Protein AF-A0A4Q9LDH7-F1 (afdb_monomer_lite)

pLDDT: mean 73.94, std 17.82, range [31.36, 97.12]

Foldseek 3Di:
DFDWAFDDFDADVLLVVLCVLQVAPADPVQVVLLRRLLVVLLVLLPVLADPLCSLLLSLLSSVLSCLQRRDVPDDSRIDGPLLSLQSSLLRLLLVCLAPPVVNVVLVLVLLLVLLLVVLVVVVVVVPVDDPVVVVVSVVLSVVLSVLVNVCSYNNVPSLSVLSSLEHEDAPPPDPVLSVQSNVCSSNDHSLLSVQLSSVSSSQSSVQVVVDPDPPDPDDSHRRYDYSVNSSVSSVVCVVSSVVVVVSDDLVSVLSSCCSSCVVVCVVQFPDPPPPVVVSPDVPPDPPPPPDPPPPPVVVVVVVRRDPPVVPPD

Secondary structure (DSSP, 8-state):
----EE------HHHHHHHHHHT-S--HHHHHHHHHHHHHHHHHHHTTS-GGGHHHHHHHHHHHHHHHHSSTTS-TTEE-HHHHHHHHHHHHHHHHHHH-HHHHHHHHHHHHHHHHHHHHHHHHTTTTS-TTHHHHHHHHHHHHHHHHHHHTSTT-HHHHHHHHTEEEE-TT--HHHHHHHHHHHHT--HHHHHHHHHHHHHHHHHHHHTS--TTS-S--PPEEEEHHHHHHHHHHHHHHHHHHHHHS-HHHHHHHHHHHHHHHHHHH-S--TTGGGGG---SS---TT--S--TTHHHHHHHHHS-TTSS--

Sequence (313 aa):
MYLEIPYEIGENDEVKECFDKLELDIEDQRKEKVIPITSFCYNKIKEYTNVKFHPFILYFTTYICYFVYRDMQFDVKKYRPELLFNLITFGRFVEAYKTDEDIKSIIKDISFKLARYDAQRESENISERCNQIHNASEEKCNKICSNMKNSLNQDNKIDIFVLENTKFIKGYSSEASKSKISINLANATVENYFGFFLIINQRFFKGKEYRVDITRKSAINKSTISFLELKIMLEKTTGCINLFSAMIDFKSYKKIAENISEPIFRKILKVKDGFEKIYEFSGKKIPSTVRTKDSNVSLEFIENIVKRKEINL

Organism: NCBI:txid1176355

Radius of gyration: 21.35 Å; chains: 1; bounding box: 44×70×55 Å

Structure (mmCIF, N/CA/C/O backbone):
data_AF-A0A4Q9LDH7-F1
#
_entry.id   AF-A0A4Q9LDH7-F1
#
loop_
_atom_site.group_PDB
_atom_site.id
_atom_site.type_symbol
_atom_site.label_atom_id
_atom_site.label_alt_id
_atom_site.label_comp_id
_atom_site.label_asym_id
_atom_site.label_entity_id
_atom_site.label_seq_id
_atom_site.pdbx_PDB_ins_code
_atom_site.Cartn_x
_atom_site.Cartn_y
_atom_site.Cartn_z
_atom_site.occupancy
_atom_site.B_iso_or_equiv
_atom_site.auth_seq_id
_atom_site.auth_comp_id
_atom_site.auth_asym_id
_atom_site.auth_atom_id
_atom_site.pdbx_PDB_model_num
ATOM 1 N N . MET A 1 1 ? 13.278 -19.037 6.866 1.00 47.19 1 MET A N 1
ATOM 2 C CA . MET A 1 1 ? 12.690 -19.504 5.595 1.00 47.19 1 MET A CA 1
ATOM 3 C C . MET A 1 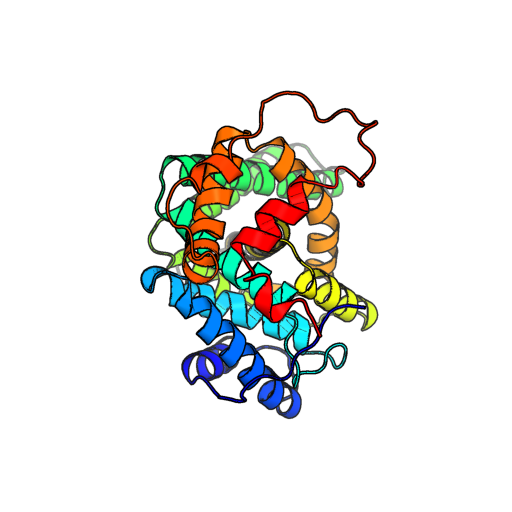1 ? 11.277 -18.950 5.555 1.00 47.19 1 MET A C 1
ATOM 5 O O . MET A 1 1 ? 10.532 -19.251 6.475 1.00 47.19 1 MET A O 1
ATOM 9 N N . TYR A 1 2 ? 10.969 -18.051 4.618 1.00 61.75 2 TYR A N 1
ATOM 10 C CA . TYR A 1 2 ? 9.613 -17.502 4.465 1.00 61.75 2 TYR A CA 1
ATOM 11 C C . TYR A 1 2 ? 8.753 -18.488 3.672 1.00 61.75 2 TYR A C 1
ATOM 13 O O . TYR A 1 2 ? 9.295 -19.226 2.847 1.00 61.75 2 TYR A O 1
ATOM 21 N N . LEU A 1 3 ? 7.448 -18.528 3.942 1.00 74.06 3 LEU A N 1
ATOM 22 C CA . LEU A 1 3 ? 6.529 -19.434 3.259 1.00 74.06 3 LEU A CA 1
ATOM 23 C C . LEU A 1 3 ? 6.242 -18.911 1.840 1.00 74.06 3 LEU A C 1
ATOM 25 O O . LEU A 1 3 ? 5.982 -17.727 1.647 1.00 74.06 3 LEU A O 1
ATOM 29 N N . GLU A 1 4 ? 6.283 -19.787 0.840 1.00 77.12 4 GLU A N 1
ATOM 30 C CA . GLU A 1 4 ? 5.937 -19.462 -0.547 1.00 77.12 4 GLU A CA 1
ATOM 31 C C . GLU A 1 4 ? 4.954 -20.506 -1.065 1.00 77.12 4 GLU A C 1
ATOM 33 O O . GLU A 1 4 ? 5.241 -21.705 -1.028 1.00 77.12 4 GLU A O 1
ATOM 38 N N . ILE A 1 5 ? 3.790 -20.058 -1.534 1.00 77.00 5 ILE A N 1
ATOM 39 C CA . ILE A 1 5 ? 2.673 -20.937 -1.888 1.00 77.00 5 ILE A CA 1
ATOM 40 C C . ILE A 1 5 ? 2.295 -20.698 -3.357 1.00 77.00 5 ILE A C 1
ATOM 42 O O . ILE A 1 5 ? 2.200 -19.541 -3.775 1.00 77.00 5 ILE A O 1
ATOM 46 N N . PRO A 1 6 ? 2.083 -21.751 -4.167 1.00 76.69 6 PRO A N 1
ATOM 47 C CA . PRO A 1 6 ? 1.481 -21.605 -5.490 1.00 76.69 6 PRO A CA 1
ATOM 48 C C . PRO A 1 6 ? 0.108 -20.926 -5.411 1.00 76.69 6 PRO A C 1
ATOM 50 O O . PRO A 1 6 ? -0.608 -21.070 -4.423 1.00 76.69 6 PRO A O 1
ATOM 53 N N . TYR A 1 7 ? -0.285 -20.210 -6.458 1.00 82.88 7 TYR A N 1
ATOM 54 C CA . TYR A 1 7 ? -1.609 -19.595 -6.551 1.00 82.88 7 TYR A CA 1
ATOM 55 C C . TYR A 1 7 ? -2.260 -19.901 -7.896 1.00 82.88 7 TYR A C 1
ATOM 57 O O . TYR A 1 7 ? 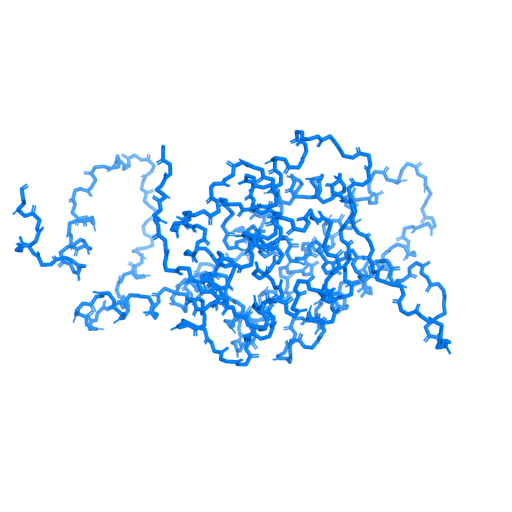-1.590 -20.271 -8.862 1.00 82.88 7 TYR A O 1
ATOM 65 N N . GLU A 1 8 ? -3.579 -19.737 -7.949 1.00 81.12 8 GLU A N 1
ATOM 66 C CA . GLU A 1 8 ? -4.332 -19.825 -9.194 1.00 81.12 8 GLU A CA 1
ATOM 67 C C . GLU A 1 8 ? -3.985 -18.640 -10.089 1.00 81.12 8 GLU A C 1
ATOM 69 O O . GLU A 1 8 ? -4.235 -17.480 -9.756 1.00 81.12 8 GLU A O 1
ATOM 74 N N . ILE A 1 9 ? -3.378 -18.948 -11.231 1.00 77.88 9 ILE A N 1
ATOM 75 C CA . ILE A 1 9 ? -3.015 -17.956 -12.233 1.00 77.88 9 ILE A CA 1
ATOM 76 C C . ILE A 1 9 ? -4.302 -17.417 -12.855 1.00 77.88 9 ILE A C 1
ATOM 78 O O . ILE A 1 9 ? -5.103 -18.170 -13.405 1.00 77.88 9 ILE A O 1
ATOM 82 N N . GLY A 1 10 ? -4.466 -16.101 -12.799 1.00 77.38 10 GLY A N 1
ATOM 83 C CA . GLY A 1 10 ? -5.535 -15.383 -13.472 1.00 77.38 10 GLY A CA 1
ATOM 84 C C . GLY A 1 10 ? -5.103 -13.951 -13.742 1.00 77.38 10 GLY A C 1
ATOM 85 O O . GLY A 1 10 ? -4.362 -13.364 -12.953 1.00 77.38 10 GLY A O 1
ATOM 86 N N . GLU A 1 11 ? -5.550 -13.401 -14.864 1.00 79.25 11 GLU A N 1
ATOM 87 C CA . GLU A 1 11 ? -5.334 -11.997 -15.206 1.00 79.25 11 GLU A CA 1
ATOM 88 C C . GLU A 1 11 ? -6.559 -11.177 -14.797 1.00 79.25 11 GLU A C 1
ATOM 90 O O . GLU A 1 11 ? -7.700 -11.622 -14.920 1.00 79.25 11 GLU A O 1
ATOM 95 N N . ASN A 1 12 ? -6.312 -9.985 -14.263 1.00 89.25 12 ASN A N 1
ATOM 96 C CA . ASN A 1 12 ? -7.329 -8.975 -14.029 1.00 89.25 12 ASN A CA 1
ATOM 97 C C . ASN A 1 12 ? -7.058 -7.811 -14.993 1.00 89.25 12 ASN A C 1
ATOM 99 O O . ASN A 1 12 ? -5.987 -7.201 -14.935 1.00 89.25 12 ASN A O 1
ATOM 103 N N . ASP A 1 13 ? -8.028 -7.501 -15.854 1.00 92.50 13 ASP A N 1
ATOM 104 C CA . ASP A 1 13 ? -7.900 -6.442 -16.860 1.00 92.50 13 ASP A CA 1
ATOM 105 C C . ASP A 1 13 ? -7.602 -5.073 -16.226 1.00 92.50 13 ASP A C 1
ATOM 107 O O . ASP A 1 13 ? -6.754 -4.345 -16.734 1.00 92.50 13 ASP A O 1
ATOM 111 N N . GLU A 1 14 ? -8.169 -4.766 -15.049 1.00 95.31 14 GLU A N 1
ATOM 112 C CA . GLU A 1 14 ? -7.875 -3.526 -14.308 1.00 95.31 14 GLU A CA 1
ATOM 113 C C . GLU A 1 14 ? -6.383 -3.428 -13.943 1.00 95.31 14 GLU A C 1
ATOM 115 O O . GLU A 1 14 ? -5.783 -2.352 -13.982 1.00 95.31 14 GLU A O 1
ATOM 120 N N . VAL A 1 15 ? -5.760 -4.555 -13.579 1.00 96.12 15 VAL A N 1
ATOM 121 C CA . VAL A 1 15 ? -4.330 -4.611 -13.237 1.00 96.12 15 VAL A CA 1
ATOM 122 C C . VAL A 1 15 ? -3.484 -4.416 -14.485 1.00 96.12 15 VAL A C 1
ATOM 124 O O . VAL A 1 15 ? -2.521 -3.652 -14.451 1.00 96.12 15 VAL A O 1
ATOM 127 N N . LYS A 1 16 ? -3.848 -5.063 -15.592 1.00 93.81 16 LYS A N 1
ATOM 128 C CA . LYS A 1 16 ? -3.153 -4.909 -16.873 1.00 93.81 16 LYS A CA 1
ATOM 129 C C . LYS A 1 16 ? -3.196 -3.459 -17.362 1.00 93.81 16 LYS A C 1
ATOM 131 O O . LYS A 1 16 ? -2.142 -2.876 -17.618 1.00 93.81 16 LYS A O 1
ATOM 136 N N . GLU A 1 17 ? -4.381 -2.851 -17.366 1.00 94.81 17 GLU A N 1
ATOM 137 C CA . GLU A 1 17 ? -4.571 -1.433 -17.686 1.00 94.81 17 GLU A CA 1
ATOM 138 C C . GLU A 1 17 ? -3.759 -0.525 -16.751 1.00 94.81 17 GLU A C 1
ATOM 140 O O . GLU A 1 17 ? -3.137 0.441 -17.198 1.00 94.81 17 GLU A O 1
ATOM 145 N N . CYS A 1 18 ? -3.703 -0.846 -15.452 1.00 95.12 18 CYS A N 1
ATOM 146 C CA . CYS A 1 18 ? -2.890 -0.109 -14.486 1.00 95.12 18 CYS A CA 1
ATOM 147 C C . CYS A 1 18 ? -1.393 -0.175 -14.835 1.00 95.12 18 CYS A C 1
ATOM 149 O O . CYS A 1 18 ? -0.719 0.857 -14.861 1.00 95.12 18 CYS A O 1
ATOM 151 N N . PHE A 1 19 ? -0.871 -1.358 -15.170 1.00 94.06 19 PHE A N 1
ATOM 152 C CA . PHE A 1 19 ? 0.516 -1.536 -15.609 1.00 94.06 19 PHE A CA 1
ATOM 153 C C . PHE A 1 19 ? 0.844 -0.730 -16.874 1.00 94.06 19 PHE A C 1
ATOM 155 O O . PHE A 1 19 ? 1.922 -0.134 -16.954 1.00 94.06 19 PHE A O 1
ATOM 162 N N . ASP A 1 20 ? -0.063 -0.706 -17.852 1.00 91.12 20 ASP A N 1
ATOM 163 C CA . ASP A 1 20 ? 0.101 0.064 -19.090 1.00 91.12 20 ASP A CA 1
ATOM 164 C C . ASP A 1 20 ? 0.108 1.571 -18.813 1.00 91.12 20 ASP A C 1
ATOM 166 O O . ASP A 1 20 ? 0.989 2.297 -19.277 1.00 91.12 20 ASP A O 1
ATOM 170 N N . LYS A 1 21 ? -0.812 2.038 -17.965 1.00 91.69 21 LYS A N 1
ATOM 171 C CA . LYS A 1 21 ? -0.941 3.450 -17.596 1.00 91.69 21 LYS A CA 1
ATOM 172 C C . LYS A 1 21 ? 0.249 3.981 -16.794 1.00 91.69 21 LYS A C 1
ATOM 174 O O . LYS A 1 21 ? 0.656 5.137 -16.958 1.00 91.69 21 LYS A O 1
ATOM 179 N N . LEU A 1 22 ? 0.810 3.155 -15.912 1.00 90.56 22 LEU A N 1
ATOM 180 C CA . LEU A 1 22 ? 1.922 3.546 -15.047 1.00 90.56 22 LEU A CA 1
ATOM 181 C C . LEU A 1 22 ? 3.269 3.637 -15.783 1.00 90.56 22 LEU A C 1
ATOM 183 O O . LEU A 1 22 ? 4.170 4.304 -15.276 1.00 90.56 22 LEU A O 1
ATOM 187 N N . GLU A 1 23 ? 3.404 3.063 -16.987 1.00 86.25 23 GLU A N 1
ATOM 188 C CA . GLU A 1 23 ? 4.662 3.039 -17.761 1.00 86.25 23 GLU A CA 1
ATOM 189 C C . GLU A 1 23 ? 5.863 2.557 -16.922 1.00 86.25 23 GLU A C 1
ATOM 191 O O . GLU A 1 23 ? 6.922 3.196 -16.873 1.00 86.25 23 GLU A O 1
ATOM 196 N N . LEU A 1 24 ? 5.670 1.459 -16.190 1.00 88.56 24 LEU A N 1
ATOM 197 C CA . LEU A 1 24 ? 6.678 0.914 -15.286 1.00 88.56 24 LEU A CA 1
ATOM 198 C C . LEU A 1 24 ? 7.898 0.395 -16.061 1.00 88.56 24 LEU A C 1
ATOM 200 O O . LEU A 1 24 ? 7.763 -0.257 -17.091 1.00 88.56 24 LEU A O 1
ATOM 204 N N . ASP A 1 25 ? 9.098 0.649 -15.535 1.00 87.44 25 ASP A N 1
ATOM 205 C CA . ASP A 1 25 ? 10.366 0.191 -16.118 1.00 87.44 25 ASP A CA 1
ATOM 206 C C . ASP A 1 25 ? 10.628 -1.291 -15.776 1.00 87.44 25 ASP A C 1
ATOM 208 O O . ASP A 1 25 ? 11.354 -1.636 -14.826 1.00 87.44 25 ASP A O 1
ATOM 212 N N . ILE A 1 26 ? 9.973 -2.160 -16.548 1.00 87.19 26 ILE A N 1
ATOM 213 C CA . ILE A 1 26 ? 10.011 -3.625 -16.487 1.00 87.19 26 ILE A CA 1
ATOM 214 C C . ILE A 1 26 ? 10.049 -4.199 -17.908 1.00 87.19 26 ILE A C 1
ATOM 216 O O . ILE A 1 26 ? 9.404 -3.675 -18.808 1.00 87.19 26 ILE A O 1
ATOM 220 N N . GLU A 1 27 ? 10.808 -5.276 -18.108 1.00 87.94 27 GLU A N 1
ATOM 221 C CA . GLU A 1 27 ? 10.836 -5.992 -19.389 1.00 87.94 27 GLU A CA 1
ATOM 222 C C . GLU A 1 27 ? 9.484 -6.657 -19.666 1.00 87.94 27 GLU A C 1
ATOM 224 O O . GLU A 1 27 ? 8.910 -7.259 -18.756 1.00 87.94 27 GLU A O 1
ATOM 229 N N . ASP A 1 28 ? 9.007 -6.621 -20.912 1.00 87.50 28 ASP A N 1
ATOM 230 C CA . ASP A 1 28 ? 7.678 -7.130 -21.287 1.00 87.50 28 ASP A CA 1
ATOM 231 C C . ASP A 1 28 ? 7.457 -8.588 -20.850 1.00 87.50 28 ASP A C 1
ATOM 233 O O . ASP A 1 28 ? 6.476 -8.898 -20.176 1.00 87.50 28 ASP A O 1
ATOM 237 N N . GLN A 1 29 ? 8.432 -9.473 -21.091 1.00 89.31 29 GLN A N 1
ATOM 238 C CA . GLN A 1 29 ? 8.356 -10.883 -20.669 1.00 89.31 29 GLN A CA 1
ATOM 239 C C . GLN A 1 29 ? 8.254 -11.060 -19.148 1.00 89.31 29 GLN A C 1
ATOM 241 O O . GLN A 1 29 ? 7.735 -12.065 -18.651 1.00 89.31 29 GLN A O 1
ATOM 246 N N . ARG A 1 30 ? 8.813 -10.122 -18.375 1.00 90.56 30 ARG A N 1
ATOM 247 C CA . ARG A 1 30 ? 8.712 -10.139 -16.915 1.00 90.56 30 ARG A CA 1
ATOM 248 C C . ARG A 1 30 ? 7.396 -9.516 -16.469 1.00 90.56 30 ARG A C 1
ATOM 250 O O . ARG A 1 30 ? 6.765 -10.077 -15.578 1.00 90.56 30 ARG A O 1
ATOM 257 N N . LYS A 1 31 ? 6.951 -8.437 -17.116 1.00 92.56 31 LYS A N 1
ATOM 258 C CA . LYS A 1 31 ? 5.648 -7.792 -16.906 1.00 92.56 31 LYS A CA 1
ATOM 259 C C . LYS A 1 31 ? 4.504 -8.798 -17.034 1.00 92.56 31 LYS A C 1
ATOM 261 O O . LYS A 1 31 ? 3.703 -8.903 -16.110 1.00 92.56 31 LYS A O 1
ATOM 266 N N . GLU A 1 32 ? 4.502 -9.608 -18.093 1.00 91.44 32 GLU A N 1
ATOM 267 C CA . GLU A 1 32 ? 3.518 -10.681 -18.320 1.00 91.44 32 GLU A CA 1
ATOM 268 C C . GLU A 1 32 ? 3.434 -11.677 -17.156 1.00 91.44 32 GLU A C 1
ATOM 270 O O . GLU A 1 32 ? 2.365 -12.188 -16.847 1.00 91.44 32 GLU A O 1
ATOM 275 N N . LYS A 1 33 ? 4.543 -11.931 -16.452 1.00 91.56 33 LYS A N 1
ATOM 276 C CA . LYS A 1 33 ? 4.560 -12.835 -15.290 1.00 91.56 33 LYS A CA 1
ATOM 277 C C . LYS A 1 33 ? 4.186 -12.143 -13.980 1.00 91.56 33 LYS A C 1
ATOM 279 O O . LYS A 1 33 ? 3.738 -12.804 -13.048 1.00 91.56 33 LYS A O 1
ATOM 284 N N . VAL A 1 34 ? 4.393 -10.830 -13.884 1.00 93.88 34 VAL A N 1
ATOM 285 C CA . VAL A 1 34 ? 4.060 -10.039 -12.689 1.00 93.88 34 VAL A CA 1
ATOM 286 C C . VAL A 1 34 ? 2.570 -9.677 -12.655 1.00 93.88 34 VAL A C 1
ATOM 288 O O . VAL A 1 34 ? 1.992 -9.575 -11.570 1.00 93.88 34 VAL A O 1
ATOM 291 N N . ILE A 1 35 ? 1.919 -9.526 -13.812 1.00 95.00 35 ILE A N 1
ATOM 292 C CA . ILE A 1 35 ? 0.482 -9.221 -13.895 1.00 95.00 35 ILE A CA 1
ATOM 293 C C . ILE A 1 35 ? -0.377 -10.280 -13.172 1.00 95.00 35 ILE A C 1
ATOM 295 O O . ILE A 1 35 ? -1.187 -9.872 -12.335 1.00 95.00 35 ILE A O 1
ATOM 299 N N . PRO A 1 36 ? -0.202 -11.604 -13.375 1.00 95.06 36 PRO A N 1
ATOM 300 C CA . PRO A 1 36 ? -1.010 -12.611 -12.688 1.00 95.06 36 PRO A CA 1
ATOM 301 C C . PRO A 1 36 ? -0.859 -12.607 -11.166 1.00 95.06 36 PRO A C 1
ATOM 303 O O . PRO A 1 36 ? -1.859 -12.637 -10.452 1.00 95.06 36 PRO A O 1
ATOM 306 N N . ILE A 1 37 ? 0.367 -12.500 -10.639 1.00 94.56 37 ILE A N 1
ATOM 307 C CA . ILE A 1 37 ? 0.570 -12.453 -9.181 1.00 94.56 37 ILE A CA 1
ATOM 308 C C . ILE A 1 37 ? -0.006 -11.171 -8.573 1.00 94.56 37 ILE A C 1
ATOM 310 O O . ILE A 1 37 ? -0.592 -11.200 -7.491 1.00 94.56 37 ILE A O 1
ATOM 314 N N . THR A 1 38 ? 0.094 -10.050 -9.292 1.00 96.19 38 THR A N 1
ATOM 315 C CA . THR A 1 38 ? -0.523 -8.782 -8.881 1.00 96.19 38 THR A CA 1
ATOM 316 C C . THR A 1 38 ? -2.047 -8.893 -8.897 1.00 96.19 38 THR A C 1
ATOM 318 O O . THR A 1 38 ? -2.701 -8.454 -7.954 1.00 96.19 38 THR A O 1
ATOM 321 N N . SER A 1 39 ? -2.608 -9.536 -9.924 1.00 96.50 39 SER A N 1
ATOM 322 C CA . SER A 1 39 ? -4.044 -9.797 -10.076 1.00 96.50 39 SER A CA 1
ATOM 323 C C . SER A 1 39 ? -4.577 -10.674 -8.950 1.00 96.50 39 SER A C 1
ATOM 325 O O . SER A 1 39 ? -5.586 -10.332 -8.333 1.00 96.50 39 SER A O 1
ATOM 327 N N . PHE A 1 40 ? -3.865 -11.753 -8.618 1.00 95.44 40 PHE A N 1
ATOM 328 C CA . PHE A 1 40 ? -4.180 -12.605 -7.476 1.00 95.44 40 PHE A CA 1
ATOM 329 C C . PHE A 1 40 ? -4.192 -11.810 -6.164 1.00 95.44 40 PHE A C 1
ATOM 331 O O . PHE A 1 40 ? -5.192 -11.834 -5.442 1.00 95.44 40 PHE A O 1
ATOM 338 N N . CYS A 1 41 ? -3.122 -11.057 -5.877 1.00 95.12 41 CYS A N 1
ATOM 339 C CA . CYS A 1 41 ? -3.034 -10.234 -4.671 1.00 95.12 41 CYS A CA 1
ATOM 340 C C . CYS A 1 41 ? -4.173 -9.210 -4.599 1.00 95.12 41 CYS A C 1
ATOM 342 O O . CYS A 1 41 ? -4.867 -9.139 -3.587 1.00 95.12 41 CYS A O 1
ATOM 344 N N . TYR A 1 42 ? -4.407 -8.451 -5.673 1.00 97.00 42 TYR A N 1
ATOM 345 C CA . TYR A 1 42 ? -5.460 -7.438 -5.731 1.00 97.00 42 TYR A CA 1
ATOM 346 C C . TYR A 1 42 ? -6.853 -8.040 -5.525 1.00 97.00 42 TYR A C 1
ATOM 348 O O . TYR A 1 42 ? -7.605 -7.563 -4.675 1.00 97.00 42 TYR A O 1
ATOM 356 N N . ASN A 1 43 ? -7.180 -9.131 -6.224 1.00 95.06 43 ASN A N 1
ATOM 357 C CA . ASN A 1 43 ? -8.463 -9.815 -6.067 1.00 95.06 43 ASN A CA 1
ATOM 358 C C . ASN A 1 43 ? -8.674 -10.294 -4.628 1.00 95.06 43 ASN A C 1
ATOM 360 O O . ASN A 1 43 ? -9.754 -10.095 -4.074 1.00 95.06 43 ASN A O 1
ATOM 364 N N . LYS A 1 44 ? -7.632 -10.838 -3.987 1.00 92.88 44 LYS A N 1
ATOM 365 C CA . LYS A 1 44 ? -7.701 -11.231 -2.578 1.00 92.88 44 LYS A CA 1
ATOM 366 C C . LYS A 1 44 ? -7.908 -10.037 -1.656 1.00 92.88 44 LYS A C 1
ATOM 368 O O . LYS A 1 44 ? -8.742 -10.126 -0.766 1.00 92.88 44 LYS A O 1
ATOM 373 N N . ILE A 1 45 ? -7.232 -8.908 -1.874 1.00 94.25 45 ILE A N 1
ATOM 374 C CA . ILE A 1 45 ? -7.427 -7.695 -1.059 1.00 94.25 45 ILE A CA 1
ATOM 375 C C . ILE A 1 45 ? -8.870 -7.179 -1.165 1.00 94.25 45 ILE A C 1
ATOM 377 O O . ILE A 1 45 ? -9.450 -6.777 -0.151 1.00 94.25 45 ILE A O 1
ATOM 381 N N . LYS A 1 46 ? -9.489 -7.247 -2.353 1.00 93.81 46 LYS A N 1
ATOM 382 C CA . LYS A 1 46 ? -10.892 -6.841 -2.558 1.00 93.81 46 LYS A CA 1
ATOM 383 C C . LYS A 1 46 ? -11.882 -7.615 -1.681 1.00 93.81 46 LYS A C 1
ATOM 385 O O . LYS A 1 46 ? -12.872 -7.037 -1.249 1.00 93.81 46 LYS A O 1
ATOM 390 N N . GLU A 1 47 ? -11.604 -8.877 -1.346 1.00 92.00 47 GLU A N 1
ATOM 391 C CA . GLU A 1 47 ? -12.461 -9.698 -0.467 1.00 92.00 47 GLU A CA 1
ATOM 392 C C . GLU A 1 47 ? -12.507 -9.218 0.998 1.00 92.00 47 GLU A C 1
ATOM 394 O O . GLU A 1 47 ? -13.313 -9.725 1.789 1.00 92.00 47 GLU A O 1
ATOM 399 N N . TYR A 1 48 ? -11.613 -8.304 1.384 1.00 91.12 48 TYR A N 1
ATOM 400 C CA . TYR A 1 48 ? -11.491 -7.776 2.747 1.00 91.12 48 TYR A CA 1
ATOM 401 C C . TYR A 1 48 ? -11.677 -6.258 2.813 1.00 91.12 48 TYR A C 1
ATOM 403 O O . TYR A 1 48 ? -11.741 -5.702 3.909 1.00 91.12 48 TYR A O 1
ATOM 411 N N . THR A 1 49 ? -11.770 -5.579 1.670 1.00 92.44 49 THR A N 1
ATOM 412 C CA . THR A 1 49 ? -11.758 -4.116 1.601 1.00 92.44 49 THR A CA 1
ATOM 413 C C . THR A 1 49 ? -13.012 -3.547 0.950 1.00 92.44 49 THR A C 1
ATOM 415 O O . THR A 1 49 ? -13.643 -4.175 0.101 1.00 92.44 49 THR A O 1
ATOM 418 N N . ASN A 1 50 ? -13.394 -2.339 1.349 1.00 91.88 50 ASN A N 1
ATOM 419 C CA . ASN A 1 50 ? -14.556 -1.636 0.827 1.00 91.88 50 ASN A CA 1
ATOM 420 C C . ASN A 1 50 ? -14.297 -1.144 -0.609 1.00 91.88 50 ASN A C 1
ATOM 422 O O . ASN A 1 50 ? -13.284 -0.499 -0.889 1.00 91.88 50 ASN A O 1
ATOM 426 N N . VAL A 1 51 ? -15.265 -1.396 -1.500 1.00 93.69 51 VAL A N 1
ATOM 427 C CA . VAL A 1 51 ? -15.214 -1.068 -2.937 1.00 93.69 51 VAL A CA 1
ATOM 428 C C . VAL A 1 51 ? -14.841 0.385 -3.236 1.00 93.69 51 VAL A C 1
ATOM 430 O O . VAL A 1 51 ? -14.151 0.660 -4.214 1.00 93.69 51 VAL A O 1
ATOM 433 N N . LYS A 1 52 ? -15.200 1.322 -2.350 1.00 92.69 52 LYS A N 1
ATOM 434 C CA . LYS A 1 52 ? -14.841 2.743 -2.469 1.00 92.69 52 LYS A CA 1
ATOM 435 C C . LYS A 1 52 ? -13.322 2.975 -2.547 1.00 92.69 52 LYS A C 1
ATOM 437 O O . LYS A 1 52 ? -12.877 3.963 -3.130 1.00 92.69 52 LYS A O 1
ATOM 442 N N . PHE A 1 53 ? -12.519 2.093 -1.954 1.00 92.81 53 PHE A N 1
ATOM 443 C CA . PHE A 1 53 ? -11.061 2.224 -1.884 1.00 92.81 53 PHE A CA 1
ATOM 444 C C . PHE A 1 53 ? -10.329 1.351 -2.904 1.00 92.81 53 PHE A C 1
ATOM 446 O O . PHE A 1 53 ? -9.121 1.518 -3.072 1.00 92.81 53 PHE A O 1
ATOM 453 N N . HIS A 1 54 ? -11.037 0.475 -3.628 1.00 95.12 54 HIS A N 1
ATOM 454 C CA . HIS A 1 54 ? -10.437 -0.433 -4.613 1.00 95.12 54 HIS A CA 1
ATOM 455 C C . HIS A 1 54 ? -9.598 0.292 -5.674 1.00 95.12 54 HIS A C 1
ATOM 457 O O . HIS A 1 54 ? -8.481 -0.163 -5.905 1.00 95.12 54 HIS A O 1
ATOM 463 N N . PRO A 1 55 ? -10.006 1.454 -6.230 1.00 94.88 55 PRO A N 1
ATOM 464 C CA . PRO A 1 55 ? -9.164 2.169 -7.189 1.00 94.88 55 PRO A CA 1
ATOM 465 C C . PRO A 1 55 ? -7.806 2.587 -6.611 1.00 94.88 55 PRO A C 1
ATOM 467 O O . PRO A 1 55 ? -6.783 2.416 -7.260 1.00 94.88 55 PRO A O 1
ATOM 470 N N . PHE A 1 56 ? -7.761 3.086 -5.372 1.00 94.81 56 PHE A N 1
ATOM 471 C CA . PHE A 1 56 ? -6.493 3.409 -4.706 1.00 94.81 56 PHE A CA 1
ATOM 472 C C . PHE A 1 56 ? -5.656 2.146 -4.456 1.00 94.81 56 PHE A C 1
ATOM 474 O O . PHE A 1 56 ? -4.459 2.116 -4.748 1.00 94.81 56 PHE A O 1
ATOM 481 N N . ILE A 1 57 ? -6.302 1.093 -3.946 1.00 95.94 57 ILE A N 1
ATOM 482 C CA . ILE A 1 57 ? -5.667 -0.191 -3.636 1.00 95.94 57 ILE A CA 1
ATOM 483 C C . ILE A 1 57 ? -5.073 -0.827 -4.898 1.00 95.94 57 ILE A C 1
ATOM 485 O O . ILE A 1 57 ? -3.990 -1.401 -4.812 1.00 95.94 57 ILE A O 1
ATOM 489 N N . LEU A 1 58 ? -5.723 -0.692 -6.058 1.00 97.12 58 LEU A N 1
ATOM 490 C CA . LEU A 1 58 ? -5.238 -1.179 -7.350 1.00 97.12 58 LEU A CA 1
ATOM 491 C C . LEU A 1 58 ? -3.872 -0.578 -7.699 1.00 97.12 58 LEU A C 1
ATOM 493 O O . LEU A 1 58 ? -2.909 -1.321 -7.902 1.00 97.12 58 LEU A O 1
ATOM 497 N N . TYR A 1 59 ? -3.759 0.755 -7.712 1.00 96.69 59 TYR A N 1
ATOM 498 C CA . TYR A 1 59 ? -2.490 1.427 -8.016 1.00 96.69 59 TYR A CA 1
ATOM 499 C C . TYR A 1 59 ? -1.418 1.100 -6.977 1.00 96.69 59 TYR A C 1
ATOM 501 O O . TYR A 1 59 ? -0.280 0.793 -7.334 1.00 96.69 59 TYR A O 1
ATOM 509 N N . PHE A 1 60 ? -1.774 1.136 -5.690 1.00 96.75 60 PHE A N 1
ATOM 510 C CA . PHE A 1 60 ? -0.818 0.856 -4.623 1.00 96.75 60 PHE A CA 1
ATOM 511 C C . PHE A 1 60 ? -0.282 -0.580 -4.704 1.00 96.75 60 PHE A C 1
ATOM 513 O O . PHE A 1 60 ? 0.930 -0.789 -4.710 1.00 96.75 60 PHE A O 1
ATOM 520 N N . THR A 1 61 ? -1.171 -1.567 -4.842 1.00 96.94 61 THR A N 1
ATOM 521 C CA . THR A 1 61 ? -0.807 -2.987 -4.975 1.00 96.94 61 THR A CA 1
ATOM 522 C C . THR A 1 61 ? 0.047 -3.217 -6.216 1.00 96.94 61 THR A C 1
ATOM 524 O O . THR A 1 61 ? 1.053 -3.919 -6.138 1.00 96.94 61 THR A O 1
ATOM 527 N N . THR A 1 62 ? -0.291 -2.568 -7.335 1.00 97.00 62 THR A N 1
ATOM 528 C CA . THR A 1 62 ? 0.491 -2.639 -8.576 1.00 97.00 62 THR A CA 1
ATOM 529 C C . THR A 1 62 ? 1.920 -2.147 -8.368 1.00 97.00 62 THR A C 1
ATOM 531 O O . THR A 1 62 ? 2.859 -2.834 -8.765 1.00 97.00 62 THR A O 1
ATOM 534 N N . TYR A 1 63 ? 2.120 -1.024 -7.671 1.00 95.81 63 TYR A N 1
ATOM 535 C CA . TYR A 1 63 ? 3.465 -0.555 -7.331 1.00 95.81 63 TYR A CA 1
ATOM 536 C C . TYR A 1 63 ? 4.227 -1.519 -6.424 1.00 95.81 63 TYR A C 1
ATOM 538 O O . TYR A 1 63 ? 5.395 -1.804 -6.695 1.00 95.81 63 TYR A O 1
ATOM 546 N N . ILE A 1 64 ? 3.597 -2.028 -5.360 1.00 96.12 64 ILE A N 1
ATOM 547 C CA . ILE A 1 64 ? 4.264 -2.962 -4.445 1.00 96.12 64 ILE A CA 1
ATOM 548 C C . ILE A 1 64 ? 4.665 -4.239 -5.185 1.00 96.12 64 ILE A C 1
ATOM 550 O O . ILE A 1 64 ? 5.830 -4.630 -5.133 1.00 96.12 64 ILE A O 1
ATOM 554 N N . CYS A 1 65 ? 3.747 -4.862 -5.927 1.00 95.19 65 CYS A N 1
ATOM 555 C CA . CYS A 1 65 ? 4.042 -6.073 -6.687 1.00 95.19 65 CYS A CA 1
ATOM 556 C C . CYS A 1 65 ? 5.063 -5.825 -7.801 1.00 95.19 65 CYS A C 1
ATOM 558 O O . CYS A 1 65 ? 5.929 -6.673 -8.010 1.00 95.19 65 CYS A O 1
ATOM 560 N N . TYR A 1 66 ? 5.039 -4.660 -8.452 1.00 93.94 66 TYR A N 1
ATOM 561 C CA . TYR A 1 66 ? 6.108 -4.246 -9.355 1.00 93.94 66 TYR A CA 1
ATOM 562 C C . TYR A 1 66 ? 7.458 -4.239 -8.639 1.00 93.94 66 TYR A C 1
ATOM 564 O O . TYR A 1 66 ? 8.370 -4.923 -9.078 1.00 93.94 66 TYR A O 1
ATOM 572 N N . PHE A 1 67 ? 7.615 -3.534 -7.519 1.00 92.44 67 PHE A N 1
ATOM 573 C CA . PHE A 1 67 ? 8.912 -3.485 -6.842 1.00 92.44 67 PHE A CA 1
ATOM 574 C C . PHE A 1 67 ? 9.363 -4.837 -6.298 1.00 92.44 67 PHE A C 1
ATOM 576 O O . PHE A 1 67 ? 10.544 -5.160 -6.402 1.00 92.44 67 PHE A O 1
ATOM 583 N N . VAL A 1 68 ? 8.451 -5.630 -5.743 1.00 92.19 68 VAL A N 1
ATOM 584 C CA . VAL A 1 68 ? 8.774 -6.951 -5.201 1.00 92.19 68 VAL A CA 1
ATOM 585 C C . VAL A 1 68 ? 9.166 -7.912 -6.322 1.00 92.19 68 VAL A C 1
ATOM 587 O O . VAL A 1 68 ? 10.221 -8.529 -6.245 1.00 92.19 68 VAL A O 1
ATOM 590 N N . TYR A 1 69 ? 8.363 -8.021 -7.380 1.00 90.69 69 TYR A N 1
ATOM 591 C CA . TYR A 1 69 ? 8.523 -9.069 -8.388 1.00 90.69 69 TYR A CA 1
ATOM 592 C C . TYR A 1 69 ? 9.187 -8.611 -9.692 1.00 90.69 69 TYR A C 1
ATOM 594 O O . TYR A 1 69 ? 9.409 -9.450 -10.563 1.00 90.69 69 TYR A O 1
ATOM 602 N N . ARG A 1 70 ? 9.539 -7.330 -9.877 1.00 85.88 70 ARG A N 1
ATOM 603 C CA . ARG A 1 70 ? 10.208 -6.863 -11.113 1.00 85.88 70 ARG A CA 1
ATOM 604 C C . ARG A 1 70 ? 11.509 -7.598 -11.393 1.00 85.88 70 ARG A C 1
ATOM 606 O O . ARG A 1 70 ? 11.748 -7.970 -12.532 1.00 85.88 70 ARG A O 1
ATOM 613 N N . ASP A 1 71 ? 12.312 -7.848 -10.368 1.00 80.31 71 ASP A N 1
ATOM 614 C CA . ASP A 1 71 ? 13.598 -8.522 -10.517 1.00 80.31 71 ASP A CA 1
ATOM 615 C C . ASP A 1 71 ? 13.426 -10.025 -10.204 1.00 80.31 71 ASP A C 1
ATOM 617 O O . ASP A 1 71 ? 12.437 -10.437 -9.590 1.00 80.31 71 ASP A O 1
ATOM 621 N N . MET A 1 72 ? 14.370 -10.882 -10.613 1.00 77.19 72 MET A N 1
ATOM 622 C CA . MET A 1 72 ? 14.276 -12.350 -10.432 1.00 77.19 72 MET A CA 1
ATOM 623 C C . MET A 1 72 ? 14.477 -12.823 -8.979 1.00 77.19 72 MET A C 1
ATOM 625 O O . MET A 1 72 ? 14.713 -14.001 -8.730 1.00 77.19 72 MET A O 1
ATOM 629 N N . GLN A 1 73 ? 14.400 -11.908 -8.015 1.00 78.44 73 GLN A N 1
ATOM 630 C CA . GLN A 1 73 ? 14.656 -12.186 -6.608 1.00 78.44 73 GLN A CA 1
ATOM 631 C C . GLN A 1 73 ? 13.590 -13.075 -5.961 1.00 78.44 73 GLN A C 1
ATOM 633 O O . GLN A 1 73 ? 13.907 -13.850 -5.062 1.00 78.44 73 GLN A O 1
ATOM 638 N N . PHE A 1 74 ? 12.342 -12.956 -6.414 1.00 82.38 74 PHE A N 1
ATOM 639 C CA . PHE A 1 74 ? 11.225 -13.759 -5.932 1.00 82.38 74 PHE A CA 1
ATOM 640 C C . PHE A 1 74 ? 10.551 -14.495 -7.091 1.00 82.38 74 PHE A C 1
ATOM 642 O O . PHE A 1 74 ? 10.467 -13.989 -8.223 1.00 82.38 74 PHE A O 1
ATOM 649 N N . ASP A 1 75 ? 10.069 -15.703 -6.795 1.00 82.94 75 ASP A N 1
ATOM 650 C CA . ASP A 1 75 ? 9.357 -16.540 -7.752 1.00 82.94 75 ASP A CA 1
ATOM 651 C C . ASP A 1 75 ? 7.949 -15.985 -7.994 1.00 82.94 75 ASP A C 1
ATOM 653 O O . ASP A 1 75 ? 7.093 -16.001 -7.122 1.00 82.94 75 ASP A O 1
ATOM 657 N N . VAL A 1 76 ? 7.692 -15.526 -9.214 1.00 84.19 76 VAL A N 1
ATOM 658 C CA . VAL A 1 76 ? 6.383 -15.016 -9.662 1.00 84.19 76 VAL A CA 1
ATOM 659 C C . VAL A 1 76 ? 5.296 -16.086 -9.724 1.00 84.19 76 VAL A C 1
ATOM 661 O O . VAL A 1 76 ? 4.122 -15.746 -9.844 1.00 84.19 76 VAL A O 1
ATOM 664 N N . LYS A 1 77 ? 5.654 -17.373 -9.651 1.00 84.69 77 LYS A N 1
ATOM 665 C CA . LYS A 1 77 ? 4.695 -18.486 -9.587 1.00 84.69 77 LYS A CA 1
ATOM 666 C C . LYS A 1 77 ? 4.237 -18.797 -8.165 1.00 84.69 77 LYS A C 1
ATOM 668 O O . LYS A 1 77 ? 3.359 -19.639 -7.985 1.00 84.69 77 LYS A O 1
ATOM 673 N N . LYS A 1 78 ? 4.814 -18.137 -7.159 1.00 85.00 78 LYS A N 1
ATOM 674 C CA . LYS A 1 78 ? 4.446 -18.317 -5.759 1.00 85.00 78 LYS A CA 1
ATOM 675 C C . LYS A 1 78 ? 4.184 -16.973 -5.112 1.00 85.00 78 LYS A C 1
ATOM 677 O O . LYS A 1 78 ? 4.961 -16.038 -5.261 1.00 85.00 78 LYS A O 1
ATOM 682 N N . TYR A 1 79 ? 3.103 -16.882 -4.355 1.00 85.38 79 TYR A N 1
ATOM 683 C CA . TYR A 1 79 ? 2.883 -15.720 -3.512 1.00 85.38 79 TYR A CA 1
ATOM 684 C C . TYR A 1 79 ? 3.483 -15.954 -2.129 1.00 85.38 79 TYR A C 1
ATOM 686 O O . TYR A 1 79 ? 3.590 -17.085 -1.644 1.00 85.38 79 TYR A O 1
ATOM 694 N N . ARG A 1 80 ? 3.853 -14.849 -1.486 1.00 87.56 80 ARG A N 1
ATOM 695 C CA . ARG A 1 80 ? 4.274 -14.815 -0.086 1.00 87.56 80 ARG A CA 1
ATOM 696 C C . ARG A 1 80 ? 3.060 -14.469 0.780 1.00 87.56 80 ARG A C 1
ATOM 698 O O . ARG A 1 80 ? 2.510 -13.375 0.605 1.00 87.56 80 ARG A O 1
ATOM 705 N N . PRO A 1 81 ? 2.614 -15.349 1.691 1.00 85.94 81 PRO A N 1
ATOM 706 C CA . PRO A 1 81 ? 1.463 -15.078 2.548 1.00 85.94 81 PRO A CA 1
ATOM 707 C C . PRO A 1 81 ? 1.624 -13.820 3.400 1.00 85.94 81 PRO A C 1
ATOM 709 O O . PRO A 1 81 ? 0.665 -13.073 3.549 1.00 85.94 81 PRO A O 1
ATOM 712 N N . GLU A 1 82 ? 2.830 -13.537 3.894 1.00 85.25 82 GLU A N 1
ATOM 713 C CA . GLU A 1 82 ? 3.120 -12.348 4.698 1.00 85.25 82 GLU A CA 1
ATOM 714 C C . GLU A 1 82 ? 2.948 -11.058 3.885 1.00 85.25 82 GLU A C 1
ATOM 716 O O . GLU A 1 82 ? 2.354 -10.096 4.367 1.00 85.25 82 GLU A O 1
ATOM 721 N N . LEU A 1 83 ? 3.397 -11.052 2.623 1.00 90.62 83 LEU A N 1
ATOM 722 C CA . LEU A 1 83 ? 3.191 -9.928 1.705 1.00 90.62 83 LEU A CA 1
ATOM 723 C C . LEU A 1 83 ? 1.697 -9.684 1.476 1.00 90.62 83 LEU A C 1
ATOM 725 O O . LEU A 1 83 ? 1.229 -8.553 1.613 1.00 90.62 83 LEU A O 1
ATOM 729 N N . LEU A 1 84 ? 0.948 -10.742 1.150 1.00 92.00 84 LEU A N 1
ATOM 730 C CA . LEU A 1 84 ? -0.492 -10.644 0.921 1.00 92.00 84 LEU A CA 1
ATOM 731 C C . LEU A 1 84 ? -1.224 -10.160 2.178 1.00 92.00 84 LEU A C 1
ATOM 733 O O . LEU A 1 84 ? -2.058 -9.260 2.099 1.00 92.00 84 LEU A O 1
ATOM 7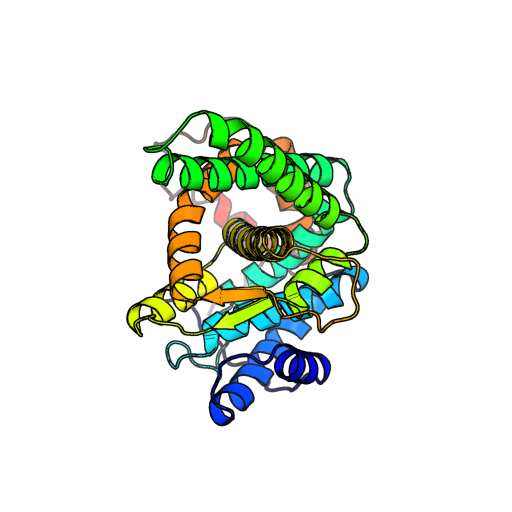37 N N . PHE A 1 85 ? -0.883 -10.719 3.339 1.00 90.06 85 PHE A N 1
ATOM 738 C CA . PHE A 1 85 ? -1.446 -10.310 4.618 1.00 90.06 85 PHE A CA 1
ATOM 739 C C . PHE A 1 85 ? -1.178 -8.828 4.896 1.00 90.06 85 PHE A C 1
ATOM 741 O O . PHE A 1 85 ? -2.113 -8.091 5.204 1.00 90.06 85 PHE A O 1
ATOM 748 N N . ASN A 1 86 ? 0.056 -8.352 4.715 1.00 91.62 86 ASN A N 1
ATOM 749 C CA . ASN A 1 86 ? 0.395 -6.948 4.953 1.00 91.62 86 ASN A CA 1
ATOM 750 C C . ASN A 1 86 ? -0.300 -6.004 3.958 1.00 91.62 86 ASN A C 1
ATOM 752 O O . ASN A 1 86 ? -0.700 -4.908 4.344 1.00 91.62 86 ASN A O 1
ATOM 756 N N . LEU A 1 87 ? -0.509 -6.426 2.705 1.00 94.75 87 LEU A N 1
ATOM 757 C CA . LEU A 1 87 ? -1.286 -5.660 1.722 1.00 94.75 87 LEU A CA 1
ATOM 758 C C . LEU A 1 87 ? -2.775 -5.570 2.095 1.00 94.75 87 LEU A C 1
ATOM 760 O O . LEU A 1 87 ? -3.352 -4.485 2.029 1.00 94.75 87 LEU A O 1
ATOM 764 N N . ILE A 1 88 ? -3.386 -6.676 2.537 1.00 93.31 88 ILE A N 1
ATOM 765 C CA . ILE A 1 88 ? -4.766 -6.688 3.059 1.00 93.31 88 ILE A CA 1
ATOM 766 C C . ILE A 1 88 ? -4.877 -5.731 4.249 1.00 93.31 88 ILE A C 1
ATOM 768 O O . ILE A 1 88 ? -5.753 -4.867 4.295 1.00 93.31 88 ILE A O 1
ATOM 772 N N . THR A 1 89 ? -3.944 -5.859 5.187 1.00 92.56 89 THR A N 1
ATOM 773 C CA . THR A 1 89 ? -3.867 -5.077 6.423 1.00 92.56 89 THR A CA 1
ATOM 774 C C . THR A 1 89 ? -3.706 -3.582 6.119 1.00 92.56 89 THR A C 1
ATOM 776 O O . THR A 1 89 ? -4.394 -2.752 6.711 1.00 92.56 89 THR A O 1
ATOM 779 N N . PHE A 1 90 ? -2.885 -3.225 5.126 1.00 93.81 90 PHE A N 1
ATOM 780 C CA . PHE A 1 90 ? -2.750 -1.848 4.653 1.00 93.81 90 PHE A CA 1
ATOM 781 C C . PHE A 1 90 ? -4.030 -1.315 3.993 1.00 93.81 90 PHE A C 1
ATOM 783 O O . PHE A 1 90 ? -4.432 -0.187 4.272 1.00 93.81 90 PHE A O 1
ATOM 790 N N . GLY A 1 91 ? -4.722 -2.116 3.177 1.00 94.12 91 GLY A N 1
ATOM 791 C CA . GLY A 1 91 ? -6.020 -1.733 2.609 1.00 94.12 91 GLY A CA 1
ATOM 792 C C . GLY A 1 91 ? -7.057 -1.399 3.691 1.00 94.12 91 GLY A C 1
ATOM 793 O O . GLY A 1 91 ? -7.688 -0.343 3.645 1.00 94.12 91 GLY A O 1
ATOM 794 N N . ARG A 1 92 ? -7.156 -2.239 4.731 1.00 92.75 92 ARG A N 1
ATOM 795 C CA . ARG A 1 92 ? -8.016 -1.991 5.906 1.00 92.75 92 ARG A CA 1
ATOM 796 C C . ARG A 1 92 ? -7.601 -0.748 6.690 1.00 92.75 92 ARG A C 1
ATOM 798 O O . ARG A 1 92 ? -8.458 -0.004 7.162 1.00 92.75 92 ARG A O 1
ATOM 805 N N . PHE A 1 93 ? -6.298 -0.521 6.841 1.00 91.56 93 PHE A N 1
ATOM 806 C CA . PHE A 1 93 ? -5.769 0.680 7.484 1.00 91.56 93 PHE A CA 1
ATOM 807 C C . PHE A 1 93 ? -6.198 1.951 6.734 1.00 91.56 93 PHE A C 1
ATOM 809 O O . PHE A 1 93 ? -6.633 2.914 7.365 1.00 91.56 93 PHE A O 1
ATOM 816 N N . VAL A 1 94 ? -6.154 1.926 5.396 1.00 91.38 94 VAL A N 1
ATOM 817 C CA . VAL A 1 94 ? -6.592 3.035 4.533 1.00 91.38 94 VAL A CA 1
ATOM 818 C C . VAL A 1 94 ? -8.070 3.351 4.686 1.00 91.38 94 VAL A C 1
ATOM 820 O O . VAL A 1 94 ? -8.437 4.522 4.764 1.00 91.38 94 VAL A O 1
ATOM 823 N N . GLU A 1 95 ? -8.913 2.328 4.780 1.00 90.50 95 GLU A N 1
ATOM 824 C CA . GLU A 1 95 ? -10.322 2.518 5.121 1.00 90.50 95 GLU A CA 1
ATOM 825 C C . GLU A 1 95 ? -10.471 3.220 6.466 1.00 90.50 95 GLU A C 1
ATOM 827 O O . GLU A 1 95 ? -11.109 4.270 6.532 1.00 90.50 95 GLU A O 1
ATOM 832 N N . ALA A 1 96 ? -9.815 2.686 7.503 1.00 89.19 96 ALA A N 1
ATOM 833 C CA . ALA A 1 96 ? -9.916 3.177 8.874 1.00 89.19 96 ALA A CA 1
ATOM 834 C C . ALA A 1 96 ? -9.657 4.684 8.951 1.00 89.19 96 ALA A C 1
ATOM 836 O O . ALA A 1 96 ? -10.514 5.442 9.400 1.00 89.19 96 ALA A O 1
ATOM 837 N N . TYR A 1 97 ? -8.497 5.133 8.459 1.00 86.94 97 TYR A N 1
ATOM 838 C CA . TYR A 1 97 ? -8.108 6.535 8.599 1.00 86.94 97 TYR A CA 1
ATOM 839 C C . TYR A 1 97 ? -8.858 7.479 7.661 1.00 86.94 97 TYR A C 1
ATOM 841 O O . TYR A 1 97 ? -8.749 8.694 7.806 1.00 86.94 97 TYR A O 1
ATOM 849 N N . LYS A 1 98 ? -9.614 6.966 6.688 1.00 87.31 98 LYS A N 1
ATOM 850 C CA . LYS A 1 98 ? -10.427 7.804 5.799 1.00 87.31 98 LYS A CA 1
ATOM 851 C C . LYS A 1 98 ? -11.878 7.890 6.239 1.00 87.31 98 LYS A C 1
ATOM 853 O O . LYS A 1 98 ? -12.517 8.901 5.947 1.00 87.31 98 LYS A O 1
ATOM 858 N N . THR A 1 99 ? -12.407 6.873 6.914 1.00 86.88 99 THR A N 1
ATOM 859 C CA . THR A 1 99 ? -13.812 6.840 7.343 1.00 86.88 99 THR A CA 1
ATOM 860 C C . THR A 1 99 ? -14.016 7.241 8.795 1.00 86.88 99 THR A C 1
ATOM 862 O O . THR A 1 99 ? -15.031 7.861 9.096 1.00 86.88 99 THR A O 1
ATOM 865 N N . ASP A 1 100 ? -13.084 6.906 9.685 1.00 87.00 100 ASP A N 1
ATOM 866 C CA . ASP A 1 100 ? -13.197 7.194 11.113 1.00 87.00 100 ASP A CA 1
ATOM 867 C C . ASP A 1 100 ? -12.518 8.529 11.443 1.00 87.00 100 ASP A C 1
ATOM 869 O O . ASP A 1 100 ? -11.311 8.664 11.258 1.00 87.00 100 ASP A O 1
ATOM 873 N N . GLU A 1 101 ? -13.274 9.531 11.904 1.00 84.50 101 GLU A N 1
ATOM 874 C CA . GLU A 1 101 ? -12.727 10.879 12.133 1.00 84.50 101 GLU A CA 1
ATOM 875 C C . GLU A 1 101 ? -11.671 10.929 13.252 1.00 84.50 101 GLU A C 1
ATOM 877 O O . GLU A 1 101 ? -10.733 11.725 13.148 1.00 84.50 101 GLU A O 1
ATOM 882 N N . ASP A 1 102 ? -11.746 10.055 14.265 1.00 83.31 102 ASP A N 1
ATOM 883 C CA . ASP A 1 102 ? -10.724 9.993 15.320 1.00 83.31 102 ASP A CA 1
ATOM 884 C C . ASP A 1 102 ? -9.402 9.494 14.729 1.00 83.31 102 ASP A C 1
ATOM 886 O O . ASP A 1 102 ? -8.367 10.158 14.839 1.00 83.31 102 ASP A O 1
ATOM 890 N N . ILE A 1 103 ? -9.445 8.349 14.032 1.00 83.44 103 ILE A N 1
ATOM 891 C CA . ILE A 1 103 ? -8.264 7.763 13.382 1.00 83.44 103 ILE A CA 1
ATOM 892 C C . ILE A 1 103 ? -7.724 8.735 12.329 1.00 83.44 103 ILE A C 1
ATOM 894 O O . ILE A 1 103 ? -6.519 8.970 12.252 1.00 83.44 103 ILE A O 1
ATOM 898 N N . LYS A 1 104 ? -8.603 9.351 11.539 1.00 85.69 104 LYS A N 1
ATOM 899 C CA . LYS A 1 104 ? -8.246 10.325 10.504 1.00 85.69 104 LYS A CA 1
ATOM 900 C C . LYS A 1 104 ? -7.506 11.528 11.060 1.00 85.69 104 LYS A C 1
ATOM 902 O O . LYS A 1 104 ? -6.505 11.940 10.476 1.00 85.69 104 LYS A O 1
ATOM 907 N N . SER A 1 105 ? -7.987 12.103 12.162 1.00 82.19 105 SER A N 1
ATOM 908 C CA . SER A 1 105 ? -7.340 13.242 12.819 1.00 82.19 105 SER A CA 1
ATOM 909 C C . SER A 1 105 ? -5.913 12.887 13.246 1.00 82.19 105 SER A C 1
ATOM 911 O O . SER A 1 105 ? -4.966 13.614 12.936 1.00 82.19 105 SER A O 1
ATOM 913 N N . ILE A 1 106 ? -5.743 11.705 13.841 1.00 80.50 106 ILE A N 1
ATOM 914 C CA . ILE A 1 106 ? -4.447 11.187 14.289 1.00 80.50 106 ILE A CA 1
ATOM 915 C C . ILE A 1 106 ? -3.512 10.949 13.105 1.00 80.50 106 ILE A C 1
ATOM 917 O O . ILE A 1 106 ? -2.387 11.443 13.096 1.00 80.50 106 ILE A O 1
ATOM 921 N N . ILE A 1 107 ? -3.973 10.249 12.066 1.00 81.94 107 ILE A N 1
ATOM 922 C CA . ILE A 1 107 ? -3.156 9.979 10.880 1.00 81.94 107 ILE A CA 1
ATOM 923 C C . ILE A 1 107 ? -2.783 11.273 10.153 1.00 81.94 107 ILE A C 1
ATOM 925 O O . ILE A 1 107 ? -1.659 11.385 9.664 1.00 81.94 107 ILE A O 1
ATOM 929 N N . LYS A 1 108 ? -3.659 12.284 10.121 1.00 80.69 108 LYS A N 1
ATOM 930 C CA . LYS A 1 108 ? -3.327 13.611 9.579 1.00 80.69 108 LYS A CA 1
ATOM 931 C C . LYS A 1 108 ? -2.235 14.312 10.381 1.00 80.69 108 LYS A C 1
ATOM 933 O O . LYS A 1 108 ? -1.339 14.900 9.774 1.00 80.69 108 LYS A O 1
ATOM 938 N N . ASP A 1 109 ? -2.303 14.268 11.709 1.00 76.81 109 ASP A N 1
ATOM 939 C CA . ASP A 1 109 ? -1.283 14.863 12.578 1.00 76.81 109 ASP A CA 1
ATOM 940 C C . ASP A 1 109 ? 0.065 14.140 12.442 1.00 76.81 109 ASP A C 1
ATOM 942 O O . ASP A 1 109 ? 1.096 14.778 12.224 1.00 76.81 109 ASP A O 1
ATOM 946 N N . ILE A 1 110 ? 0.049 12.805 12.446 1.00 74.50 110 ILE A N 1
ATOM 947 C CA . ILE A 1 110 ? 1.240 11.979 12.223 1.00 74.50 110 ILE A CA 1
ATOM 948 C C . ILE A 1 110 ? 1.847 12.277 10.850 1.00 74.50 110 ILE A C 1
ATOM 950 O O . ILE A 1 110 ? 3.029 12.593 10.756 1.00 74.50 110 ILE A O 1
ATOM 954 N N . SER A 1 111 ? 1.046 12.252 9.784 1.00 75.56 111 SER A N 1
ATOM 955 C CA . SER A 1 111 ? 1.527 12.520 8.420 1.00 75.56 111 SER A CA 1
ATOM 956 C C . SER A 1 111 ? 2.152 13.906 8.296 1.00 75.56 111 SER A C 1
ATOM 958 O O . SER A 1 111 ? 3.156 14.070 7.611 1.00 75.56 111 SER A O 1
ATOM 960 N N . PHE A 1 112 ? 1.585 14.903 8.980 1.00 72.62 112 PHE A N 1
ATOM 961 C CA . PHE A 1 112 ? 2.126 16.258 9.028 1.00 72.62 112 PHE A CA 1
ATOM 962 C C . PHE A 1 112 ? 3.476 16.317 9.740 1.00 72.62 112 PHE A C 1
ATOM 964 O O . PHE A 1 112 ? 4.426 16.892 9.212 1.00 72.62 112 PHE A O 1
ATOM 971 N N . LYS A 1 113 ? 3.568 15.715 10.929 1.00 71.31 113 LYS A N 1
ATOM 972 C CA . LYS A 1 113 ? 4.805 15.675 11.718 1.00 71.31 113 LYS A CA 1
ATOM 973 C C . LYS A 1 113 ? 5.909 14.921 10.981 1.00 71.31 113 LYS A C 1
ATOM 975 O O . LYS A 1 113 ? 7.039 15.398 10.955 1.00 71.31 113 LYS A O 1
ATOM 980 N N . LEU A 1 114 ? 5.572 13.809 10.326 1.00 70.12 114 LEU A N 1
ATOM 981 C CA . LEU A 1 114 ? 6.497 13.046 9.490 1.00 70.12 114 LEU A CA 1
ATOM 982 C C . LEU A 1 114 ? 6.967 13.856 8.277 1.00 70.12 114 LEU A C 1
ATOM 984 O O . LEU A 1 114 ? 8.169 13.998 8.071 1.00 70.12 114 LEU A O 1
ATOM 988 N N . ALA A 1 115 ? 6.045 14.470 7.530 1.00 67.88 115 ALA A N 1
ATOM 989 C CA . ALA A 1 115 ? 6.388 15.304 6.378 1.00 67.88 115 ALA A CA 1
ATOM 990 C C . ALA A 1 115 ? 7.280 16.497 6.763 1.00 67.88 115 ALA A C 1
ATOM 992 O O . ALA A 1 115 ? 8.219 16.824 6.034 1.00 67.88 115 ALA A O 1
ATOM 993 N N . ARG A 1 116 ? 7.016 17.126 7.919 1.00 67.12 116 ARG A N 1
ATOM 994 C CA . ARG A 1 116 ? 7.840 18.215 8.459 1.00 67.12 116 ARG A CA 1
ATOM 995 C C . ARG A 1 116 ? 9.218 17.716 8.887 1.00 67.12 116 ARG A C 1
ATOM 997 O O . ARG A 1 116 ? 10.200 18.361 8.539 1.00 67.12 116 ARG A O 1
ATOM 1004 N N . TYR A 1 117 ? 9.302 16.584 9.584 1.00 66.81 117 TYR A N 1
ATOM 1005 C CA . TYR A 1 117 ? 10.574 15.989 10.006 1.00 66.81 117 TYR A CA 1
ATOM 1006 C C . TYR A 1 117 ? 11.467 15.641 8.807 1.00 66.81 117 TYR A C 1
ATOM 1008 O O . TYR A 1 117 ? 12.637 16.023 8.775 1.00 66.81 117 TYR A O 1
ATOM 1016 N N . ASP A 1 118 ? 10.905 14.995 7.783 1.00 63.44 118 ASP A N 1
ATOM 1017 C CA . ASP A 1 118 ? 11.639 14.666 6.559 1.00 63.44 118 ASP A CA 1
ATOM 1018 C C . ASP A 1 118 ? 12.096 15.929 5.814 1.00 63.44 118 ASP A C 1
ATOM 1020 O O . ASP A 1 118 ? 13.249 16.012 5.385 1.00 63.44 118 ASP A O 1
ATOM 1024 N N . ALA A 1 119 ? 11.235 16.947 5.706 1.00 62.28 119 ALA A N 1
ATOM 1025 C CA . ALA A 1 119 ? 11.588 18.207 5.053 1.00 62.28 119 ALA A CA 1
ATOM 1026 C C . ALA A 1 119 ? 12.660 19.005 5.826 1.00 62.28 119 ALA A C 1
ATOM 1028 O O . ALA A 1 119 ? 13.559 19.588 5.218 1.00 62.28 119 ALA A O 1
ATOM 1029 N N . GLN A 1 120 ? 12.606 18.997 7.162 1.00 59.78 120 GLN A N 1
ATOM 1030 C CA . GLN A 1 120 ? 13.583 19.667 8.023 1.00 59.78 120 GLN A CA 1
ATOM 1031 C C . GLN A 1 120 ? 14.958 18.992 7.961 1.00 59.78 120 GLN A C 1
ATOM 1033 O O . GLN A 1 120 ? 15.957 19.685 7.782 1.00 59.78 120 GLN A O 1
ATOM 1038 N N . ARG A 1 121 ? 15.040 17.658 7.987 1.00 58.47 121 ARG A N 1
ATOM 1039 C CA . ARG A 1 121 ? 16.331 16.953 7.853 1.00 58.47 121 ARG A CA 1
ATOM 1040 C C . ARG A 1 121 ? 16.985 17.133 6.488 1.00 58.47 121 ARG A C 1
ATOM 1042 O O . ARG A 1 121 ? 18.211 17.133 6.380 1.00 58.47 121 ARG A O 1
ATOM 1049 N N . GLU A 1 122 ? 16.200 17.266 5.421 1.00 55.31 122 GLU A N 1
ATOM 1050 C CA . GLU A 1 122 ? 16.753 17.661 4.121 1.00 55.31 122 GLU A CA 1
ATOM 1051 C C . GLU A 1 122 ? 17.332 19.076 4.169 1.00 55.31 122 GLU A C 1
ATOM 1053 O O . GLU A 1 122 ? 18.392 19.314 3.592 1.00 55.31 122 GLU A O 1
ATOM 1058 N N . SER A 1 123 ? 16.673 19.994 4.883 1.00 50.28 123 SER A N 1
ATOM 1059 C CA . SER A 1 123 ? 17.163 21.360 5.056 1.00 50.28 123 SER A CA 1
ATOM 1060 C C . SER A 1 123 ? 18.423 21.437 5.918 1.00 50.28 123 SER A C 1
ATOM 1062 O O . SER A 1 123 ? 19.310 22.192 5.555 1.00 50.28 123 SER A O 1
ATOM 1064 N N . GLU A 1 124 ? 18.575 20.605 6.953 1.00 48.78 124 GLU A N 1
ATOM 1065 C CA . GLU A 1 124 ? 19.791 20.527 7.788 1.00 48.78 124 GLU A CA 1
ATOM 1066 C C . GLU A 1 124 ? 21.032 20.098 6.987 1.00 48.78 124 GLU A C 1
ATOM 1068 O O . GLU A 1 124 ? 22.140 20.549 7.256 1.00 48.78 124 GLU A O 1
ATOM 1073 N N . ASN A 1 125 ? 20.851 19.283 5.941 1.00 48.06 125 ASN A N 1
ATOM 1074 C CA . ASN A 1 125 ? 21.933 18.926 5.015 1.00 48.06 125 ASN A CA 1
ATOM 1075 C C . ASN A 1 125 ? 22.256 20.041 3.998 1.00 48.06 125 ASN A C 1
ATOM 1077 O O . ASN A 1 125 ? 23.277 19.978 3.320 1.00 48.06 125 ASN A O 1
ATOM 1081 N N . ILE A 1 126 ? 21.383 21.045 3.860 1.00 45.47 126 ILE A N 1
ATOM 1082 C CA . ILE A 1 126 ? 21.534 22.193 2.948 1.00 45.47 126 ILE A CA 1
ATOM 1083 C C . ILE A 1 126 ? 21.902 23.473 3.732 1.00 45.47 126 ILE A C 1
ATOM 1085 O O . ILE A 1 126 ? 22.458 24.416 3.167 1.00 45.47 126 ILE A O 1
ATOM 1089 N N . SER A 1 127 ? 21.640 23.514 5.043 1.00 45.09 127 SER A N 1
ATOM 1090 C CA . SER A 1 127 ? 21.692 24.712 5.888 1.00 45.09 127 SER A CA 1
ATOM 1091 C C . SER A 1 127 ? 23.084 25.109 6.369 1.00 45.09 127 SER A C 1
ATOM 1093 O O . SER A 1 127 ? 23.198 25.958 7.248 1.00 45.09 127 SER A O 1
ATOM 1095 N N . GLU A 1 128 ? 24.151 24.621 5.738 1.00 46.50 128 GLU A N 1
ATOM 1096 C CA . GLU A 1 128 ? 25.430 25.340 5.786 1.00 46.50 128 GLU A CA 1
ATOM 1097 C C . GLU A 1 128 ? 25.377 26.677 5.015 1.00 46.50 128 GLU A C 1
ATOM 1099 O O . GLU A 1 128 ? 26.318 27.467 5.086 1.00 46.50 128 GLU A O 1
ATOM 1104 N N . ARG A 1 129 ? 24.276 27.004 4.311 1.00 43.12 129 ARG A N 1
ATOM 1105 C CA . ARG A 1 129 ? 24.122 28.302 3.630 1.00 43.12 129 ARG A CA 1
ATOM 1106 C C . ARG A 1 129 ? 22.763 28.992 3.848 1.00 43.12 129 ARG A C 1
ATOM 1108 O O . ARG A 1 129 ? 21.787 28.713 3.164 1.00 43.12 129 ARG A O 1
ATOM 1115 N N . CYS A 1 130 ? 22.808 30.012 4.713 1.00 43.94 130 CYS A N 1
ATOM 1116 C CA . CYS A 1 130 ? 22.037 31.272 4.723 1.00 43.94 130 CYS A CA 1
ATOM 1117 C C . CYS A 1 130 ? 20.587 31.303 5.275 1.00 43.94 130 CYS A C 1
ATOM 1119 O O . CYS A 1 130 ? 19.634 30.800 4.687 1.00 43.94 130 CYS A O 1
ATOM 1121 N N . ASN A 1 131 ? 20.407 32.107 6.333 1.00 44.22 131 ASN A N 1
ATOM 1122 C CA . ASN A 1 131 ? 19.166 32.345 7.091 1.00 44.22 131 ASN A CA 1
ATOM 1123 C C . ASN A 1 131 ? 17.999 32.997 6.313 1.00 44.22 131 ASN A C 1
ATOM 1125 O O . ASN A 1 131 ? 16.867 32.960 6.780 1.00 44.22 131 ASN A O 1
ATOM 1129 N N . GLN A 1 132 ? 18.217 33.552 5.116 1.00 42.66 132 GLN A N 1
ATOM 1130 C CA . GLN A 1 132 ? 17.126 34.075 4.270 1.00 42.66 132 GLN A CA 1
ATOM 1131 C C . GLN A 1 132 ? 16.387 32.968 3.493 1.00 42.66 132 GLN A C 1
ATOM 1133 O O . GLN A 1 132 ? 15.234 33.146 3.107 1.00 42.66 132 GLN A O 1
ATOM 1138 N N . ILE A 1 133 ? 17.008 31.794 3.325 1.00 46.75 133 ILE A N 1
ATOM 1139 C CA . ILE A 1 133 ? 16.389 30.606 2.712 1.00 46.75 133 ILE A CA 1
ATOM 1140 C C . ILE A 1 133 ? 15.427 29.920 3.699 1.00 46.75 133 ILE A C 1
ATOM 1142 O O . ILE A 1 133 ? 14.492 29.246 3.272 1.00 46.75 133 ILE A O 1
ATOM 1146 N N . HIS A 1 134 ? 15.598 30.150 5.004 1.00 47.72 134 HIS A N 1
ATOM 1147 C CA . HIS A 1 134 ? 14.888 29.448 6.074 1.00 47.72 134 HIS A CA 1
ATOM 1148 C C . HIS A 1 134 ? 13.385 29.793 6.172 1.00 47.72 134 HIS A C 1
ATOM 1150 O O . HIS A 1 134 ? 12.568 28.923 6.467 1.00 47.72 134 HIS A O 1
ATOM 1156 N N . ASN A 1 135 ? 12.990 31.035 5.872 1.00 45.06 135 ASN A N 1
ATOM 1157 C CA . ASN A 1 135 ? 11.575 31.439 5.910 1.00 45.06 135 ASN A CA 1
ATOM 1158 C C . ASN A 1 135 ? 10.823 30.995 4.642 1.00 45.06 135 ASN A C 1
ATOM 1160 O O . ASN A 1 135 ? 9.692 30.517 4.712 1.00 45.06 135 ASN A O 1
ATOM 1164 N N . ALA A 1 136 ? 11.476 31.082 3.477 1.00 48.22 136 ALA A N 1
ATOM 1165 C CA . ALA A 1 136 ? 10.927 30.580 2.218 1.00 48.22 136 ALA A CA 1
ATOM 1166 C C . ALA A 1 136 ? 10.876 29.039 2.175 1.00 48.22 136 ALA A C 1
ATOM 1168 O O . ALA A 1 136 ? 10.022 28.473 1.492 1.00 48.22 136 ALA A O 1
ATOM 1169 N N . SER A 1 137 ? 11.774 28.346 2.887 1.00 57.28 137 SER A N 1
ATOM 1170 C CA . SER A 1 137 ? 11.720 26.891 3.051 1.00 57.28 137 SER A CA 1
ATOM 1171 C C . SER A 1 137 ? 10.608 26.472 4.011 1.00 57.28 137 SER A C 1
ATOM 1173 O O . SER A 1 137 ? 9.923 25.496 3.719 1.00 57.28 137 SER A O 1
ATOM 1175 N N . GLU A 1 138 ? 10.353 27.221 5.088 1.00 63.31 138 GLU A N 1
ATOM 1176 C CA . GLU A 1 138 ? 9.253 26.933 6.014 1.00 63.31 138 GLU A CA 1
ATOM 1177 C C . GLU A 1 138 ? 7.874 27.120 5.362 1.00 63.31 138 GLU A C 1
ATOM 1179 O O . GLU A 1 138 ? 7.018 26.244 5.488 1.00 63.31 138 GLU A O 1
ATOM 1184 N N . GLU A 1 139 ? 7.664 28.188 4.583 1.00 65.94 139 GLU A N 1
ATOM 1185 C CA . GLU A 1 139 ? 6.412 28.384 3.837 1.00 65.94 139 GLU A CA 1
ATOM 1186 C C . GLU A 1 139 ? 6.158 27.243 2.832 1.00 65.94 139 GLU A C 1
ATOM 1188 O O . GLU A 1 139 ? 5.048 26.713 2.755 1.00 65.94 139 GLU A O 1
ATOM 1193 N N . LYS A 1 140 ? 7.196 26.810 2.104 1.00 66.75 140 LYS A N 1
ATOM 1194 C CA . LYS A 1 140 ? 7.124 25.663 1.178 1.00 66.75 140 LYS A CA 1
ATOM 1195 C C . LYS A 1 140 ? 6.848 24.351 1.909 1.00 66.75 140 LYS A C 1
ATOM 1197 O O . LYS A 1 140 ? 5.971 23.593 1.504 1.00 66.75 140 LYS A O 1
ATOM 1202 N N . CYS A 1 141 ? 7.531 24.099 3.027 1.00 65.94 141 CYS A N 1
ATOM 1203 C CA . CYS A 1 141 ? 7.260 22.933 3.869 1.00 65.94 141 CYS A CA 1
ATOM 1204 C C . CYS A 1 141 ? 5.800 22.922 4.331 1.00 65.94 141 CYS A C 1
ATOM 1206 O O . CYS A 1 141 ? 5.138 21.889 4.245 1.00 65.94 141 CYS A O 1
ATOM 1208 N N . ASN A 1 142 ? 5.271 24.072 4.754 1.00 70.44 142 ASN A N 1
ATOM 1209 C CA . ASN A 1 142 ? 3.884 24.203 5.187 1.00 70.44 142 ASN A CA 1
ATOM 1210 C C . ASN A 1 142 ? 2.887 23.940 4.043 1.00 70.44 142 ASN A C 1
ATOM 1212 O O . ASN A 1 142 ? 1.873 23.277 4.276 1.00 70.44 142 ASN A O 1
ATOM 1216 N N . LYS A 1 143 ? 3.175 24.380 2.808 1.00 72.06 143 LYS A N 1
ATOM 1217 C CA . LYS A 1 143 ? 2.334 24.089 1.631 1.00 72.06 143 LYS A CA 1
ATOM 1218 C C . LYS A 1 143 ? 2.345 22.607 1.252 1.00 72.06 143 LYS A C 1
ATOM 1220 O O . LYS A 1 143 ? 1.268 22.023 1.123 1.00 72.06 143 LYS A O 1
ATOM 1225 N N . ILE A 1 144 ? 3.517 21.965 1.189 1.00 69.44 144 ILE A N 1
ATOM 1226 C CA . ILE A 1 144 ? 3.638 20.509 0.968 1.00 69.44 144 ILE A CA 1
ATOM 1227 C C . ILE A 1 144 ? 2.841 19.746 2.029 1.00 69.44 144 ILE A C 1
ATOM 1229 O O . ILE A 1 144 ? 2.027 18.880 1.706 1.00 69.44 144 ILE A O 1
ATOM 1233 N N . CYS A 1 145 ? 3.016 20.113 3.297 1.00 68.88 145 CYS A N 1
ATOM 1234 C CA . CYS A 1 145 ? 2.309 19.491 4.406 1.00 68.88 145 CYS A CA 1
ATOM 1235 C C . CYS A 1 145 ? 0.783 19.689 4.324 1.00 68.88 145 CYS A C 1
ATOM 1237 O O . CYS A 1 145 ? 0.023 18.773 4.643 1.00 68.88 145 CYS A O 1
ATOM 1239 N N . SER A 1 146 ? 0.319 20.862 3.882 1.00 72.75 146 SER A N 1
ATOM 1240 C CA . SER A 1 146 ? -1.104 21.142 3.651 1.00 72.75 146 SER A CA 1
ATOM 1241 C C . SER A 1 146 ? -1.677 20.284 2.517 1.00 72.75 146 SER A C 1
ATOM 1243 O O . SER A 1 146 ? -2.720 19.649 2.679 1.00 72.75 146 SER A O 1
ATOM 1245 N N . ASN A 1 147 ? -0.958 20.168 1.397 1.00 73.69 147 ASN A N 1
ATOM 1246 C CA . ASN A 1 147 ? -1.360 19.324 0.271 1.00 73.69 147 ASN A CA 1
ATOM 1247 C C . ASN A 1 147 ? -1.436 17.841 0.664 1.00 73.69 147 ASN A C 1
ATOM 1249 O O . ASN A 1 147 ? -2.420 17.172 0.348 1.00 73.69 147 ASN A O 1
ATOM 1253 N N . MET A 1 148 ? -0.465 17.348 1.440 1.00 72.56 148 MET A N 1
ATOM 1254 C CA . MET A 1 148 ? -0.499 15.988 1.990 1.00 72.56 148 MET A CA 1
ATOM 1255 C C . MET A 1 148 ? -1.699 15.777 2.927 1.00 72.56 148 MET A C 1
ATOM 1257 O O . MET A 1 148 ? -2.391 14.768 2.809 1.00 72.56 148 MET A O 1
ATOM 1261 N N . LYS A 1 149 ? -2.020 16.741 3.804 1.00 72.75 149 LYS A N 1
ATOM 1262 C CA . LYS A 1 149 ? -3.233 16.686 4.647 1.00 72.75 149 LYS A CA 1
ATOM 1263 C C . LYS A 1 149 ? -4.516 16.606 3.821 1.00 72.75 149 LYS A C 1
ATOM 1265 O O . LYS A 1 149 ? -5.432 15.872 4.195 1.00 72.75 149 LYS A O 1
ATOM 1270 N N . ASN A 1 150 ? -4.584 17.358 2.725 1.00 71.25 150 ASN A N 1
ATOM 1271 C CA . ASN A 1 150 ? -5.735 17.357 1.823 1.00 71.25 150 ASN A CA 1
ATOM 1272 C C . ASN A 1 150 ? -5.874 16.025 1.078 1.00 71.25 150 ASN A C 1
ATOM 1274 O O . ASN A 1 150 ? -6.996 15.568 0.857 1.00 71.25 150 ASN A O 1
ATOM 1278 N N . SER A 1 151 ? -4.751 15.381 0.755 1.00 72.06 151 SER A N 1
ATOM 1279 C CA . SER A 1 151 ? -4.700 14.045 0.151 1.00 72.06 151 SER A CA 1
ATOM 1280 C C . SER A 1 151 ? -5.410 12.987 1.008 1.00 72.06 151 SER A C 1
ATOM 1282 O O . SER A 1 151 ? -6.206 12.195 0.510 1.00 72.06 151 SER A O 1
ATOM 1284 N N . LEU A 1 152 ? -5.255 13.074 2.334 1.00 72.88 152 LEU A N 1
ATOM 1285 C CA . LEU A 1 152 ? -5.843 12.157 3.323 1.00 72.88 152 LEU A CA 1
ATOM 1286 C C . LEU A 1 152 ? -7.367 12.322 3.526 1.00 72.88 152 LEU A C 1
ATOM 1288 O O . LEU A 1 152 ? -7.930 11.817 4.497 1.00 72.88 152 LEU A O 1
ATOM 1292 N N . ASN A 1 153 ? -8.062 13.040 2.642 1.00 70.19 153 ASN A N 1
ATOM 1293 C CA . ASN A 1 153 ? -9.517 13.183 2.685 1.00 70.19 153 ASN A CA 1
ATOM 1294 C C . ASN A 1 153 ? -10.248 11.968 2.063 1.00 70.19 153 ASN A C 1
ATOM 1296 O O . ASN A 1 153 ? -9.645 11.067 1.475 1.00 70.19 153 ASN A O 1
ATOM 1300 N N . GLN A 1 154 ? -11.575 11.935 2.224 1.00 63.53 154 GLN A N 1
ATOM 1301 C CA . GLN A 1 154 ? -12.436 10.768 1.974 1.00 63.53 154 GLN A CA 1
ATOM 1302 C C . GLN A 1 154 ? -12.552 10.290 0.512 1.00 63.53 154 GLN A C 1
ATOM 1304 O O . GLN A 1 154 ? -13.053 9.187 0.301 1.00 63.53 154 GLN A O 1
ATOM 1309 N N . ASP A 1 155 ? -12.173 11.091 -0.487 1.00 69.38 155 ASP A N 1
ATOM 1310 C CA . ASP A 1 155 ? -12.489 10.823 -1.906 1.00 69.38 155 ASP A CA 1
ATOM 1311 C C . ASP A 1 155 ? -11.384 10.045 -2.654 1.00 69.38 155 ASP A C 1
ATOM 1313 O O . ASP A 1 155 ? -11.573 9.652 -3.794 1.00 69.38 155 ASP A O 1
ATOM 1317 N N . ASN A 1 156 ? -10.210 9.804 -2.057 1.00 80.88 156 ASN A N 1
ATOM 1318 C CA . ASN A 1 156 ? -9.032 9.159 -2.689 1.00 80.88 156 ASN A CA 1
ATOM 1319 C C . ASN A 1 156 ? -8.535 9.783 -4.008 1.00 80.88 156 ASN A C 1
ATOM 1321 O O . ASN A 1 156 ? -7.461 9.413 -4.466 1.00 80.88 156 ASN A O 1
ATOM 1325 N N . LYS A 1 157 ? -9.258 10.726 -4.624 1.00 85.50 157 LYS A N 1
ATOM 1326 C CA . LYS A 1 157 ? -8.943 11.287 -5.942 1.00 85.50 157 LYS A CA 1
ATOM 1327 C C . LYS A 1 157 ? -7.544 11.878 -5.999 1.00 85.50 157 LYS A C 1
ATOM 1329 O O . LYS A 1 157 ? -6.847 11.662 -6.979 1.00 85.50 157 LYS A O 1
ATOM 1334 N N . ILE A 1 158 ? -7.130 12.587 -4.948 1.00 83.88 158 ILE A N 1
ATOM 1335 C CA . ILE A 1 158 ? -5.788 13.175 -4.872 1.00 83.88 158 ILE A CA 1
ATOM 1336 C C . ILE A 1 158 ? -4.731 12.071 -4.764 1.00 83.88 158 ILE A C 1
ATOM 1338 O O . ILE A 1 158 ? -3.769 12.092 -5.521 1.00 83.88 158 ILE A O 1
ATOM 1342 N N . ASP A 1 159 ? -4.934 11.077 -3.896 1.00 88.56 159 ASP A N 1
ATOM 1343 C CA . ASP A 1 159 ? -3.991 9.964 -3.730 1.00 88.56 159 ASP A CA 1
ATOM 1344 C C . ASP A 1 159 ? -3.846 9.137 -5.016 1.00 88.56 159 ASP A C 1
ATOM 1346 O O . ASP A 1 159 ? -2.740 8.799 -5.427 1.00 88.56 159 ASP A O 1
ATOM 1350 N N . ILE A 1 160 ? -4.965 8.844 -5.685 1.00 90.62 160 ILE A N 1
ATOM 1351 C CA . ILE A 1 160 ? -4.985 8.150 -6.977 1.00 90.62 160 ILE A CA 1
ATOM 1352 C C . ILE A 1 160 ? -4.258 8.991 -8.022 1.00 90.62 160 ILE A C 1
ATOM 1354 O O . ILE A 1 160 ? -3.400 8.474 -8.731 1.00 90.62 160 ILE A O 1
ATOM 1358 N N . PHE A 1 161 ? -4.542 10.295 -8.080 1.00 88.06 161 PHE A N 1
ATOM 1359 C CA . PHE A 1 161 ? -3.879 11.209 -9.003 1.00 88.06 161 PHE A CA 1
ATOM 1360 C C . PHE A 1 161 ? -2.364 11.244 -8.780 1.00 88.06 161 PHE A C 1
ATOM 1362 O O . PHE A 1 161 ? -1.609 11.192 -9.749 1.00 88.06 161 PHE A O 1
ATOM 1369 N N . VAL A 1 162 ? -1.910 11.278 -7.525 1.00 89.12 162 VAL A N 1
ATOM 1370 C CA . VAL A 1 162 ? -0.490 11.201 -7.158 1.00 89.12 162 VAL A CA 1
ATOM 1371 C C . VAL A 1 162 ? 0.136 9.900 -7.662 1.00 89.12 162 VAL A C 1
ATOM 1373 O O . VAL A 1 162 ? 1.188 9.941 -8.305 1.00 89.12 162 VAL A O 1
ATOM 1376 N N . LEU A 1 163 ? -0.496 8.756 -7.384 1.00 92.56 163 LEU A N 1
ATOM 1377 C CA . LEU A 1 163 ? 0.012 7.439 -7.773 1.00 92.56 163 LEU A CA 1
ATOM 1378 C C . LEU A 1 163 ? 0.076 7.290 -9.297 1.00 92.56 163 LEU A C 1
ATOM 1380 O O . LEU A 1 163 ? 1.097 6.865 -9.827 1.00 92.56 163 LEU A O 1
ATOM 1384 N N . GLU A 1 164 ? -0.975 7.696 -10.002 1.00 91.31 164 GLU A N 1
ATOM 1385 C CA . GLU A 1 164 ? -1.067 7.665 -11.464 1.00 91.31 164 GLU A CA 1
ATOM 1386 C C . GLU A 1 164 ? -0.026 8.566 -12.144 1.00 91.31 164 GLU A C 1
ATOM 1388 O O . GLU A 1 164 ? 0.504 8.242 -13.208 1.00 91.31 164 GLU A O 1
ATOM 1393 N N . ASN A 1 165 ? 0.276 9.710 -11.527 1.00 87.75 165 ASN A N 1
ATOM 1394 C CA . ASN A 1 165 ? 1.154 10.728 -12.096 1.00 87.75 165 ASN A CA 1
ATOM 1395 C C . ASN A 1 165 ? 2.563 10.709 -11.495 1.00 87.75 165 ASN A C 1
ATOM 1397 O O . ASN A 1 165 ? 3.303 11.687 -11.641 1.00 87.75 165 ASN A O 1
ATOM 1401 N N . THR A 1 166 ? 2.952 9.613 -10.847 1.00 89.50 166 THR A N 1
ATOM 1402 C CA . THR A 1 166 ? 4.331 9.363 -10.423 1.00 89.50 166 THR A CA 1
ATOM 1403 C C . THR A 1 166 ? 4.964 8.322 -11.341 1.00 89.50 166 THR A C 1
ATOM 1405 O O . THR A 1 166 ? 4.331 7.348 -11.722 1.00 89.50 166 THR A O 1
ATOM 1408 N N . LYS A 1 167 ? 6.221 8.529 -11.729 1.00 88.56 167 LYS A N 1
ATOM 1409 C CA . LYS A 1 167 ? 7.016 7.610 -12.541 1.00 88.56 167 LYS A CA 1
ATOM 1410 C C . LYS A 1 167 ? 8.297 7.274 -11.800 1.00 88.56 167 LYS A C 1
ATOM 1412 O O . LYS A 1 167 ? 9.008 8.172 -11.346 1.00 88.56 167 LYS A O 1
ATOM 1417 N N . PHE A 1 168 ? 8.617 5.990 -11.713 1.00 87.50 168 PHE A N 1
ATOM 1418 C CA . PHE A 1 168 ? 9.887 5.555 -11.150 1.00 87.50 168 PHE A CA 1
ATOM 1419 C C . PHE A 1 168 ? 10.896 5.263 -12.250 1.00 87.50 168 PHE A C 1
ATOM 1421 O O . PHE A 1 168 ? 10.577 4.574 -13.216 1.00 87.50 168 PHE A O 1
ATOM 1428 N N . ILE A 1 169 ? 12.117 5.766 -12.091 1.00 83.69 169 ILE A N 1
ATOM 1429 C CA . ILE A 1 169 ? 13.197 5.562 -13.061 1.00 83.69 169 ILE A CA 1
ATOM 1430 C C . ILE A 1 169 ? 14.401 4.899 -12.399 1.00 83.69 169 ILE A C 1
ATOM 1432 O O . ILE A 1 169 ? 14.739 5.198 -11.250 1.00 83.69 169 ILE A O 1
ATOM 1436 N N . LYS A 1 170 ? 15.100 4.032 -13.141 1.00 73.50 170 LYS A N 1
ATOM 1437 C CA . LYS A 1 170 ? 16.327 3.383 -12.653 1.00 73.50 170 LYS A CA 1
ATOM 1438 C C . LYS A 1 170 ? 17.396 4.394 -12.219 1.00 73.50 170 LYS A C 1
ATOM 1440 O O . LYS A 1 170 ? 17.988 4.206 -11.157 1.00 73.50 170 LYS A O 1
ATOM 1445 N N . GL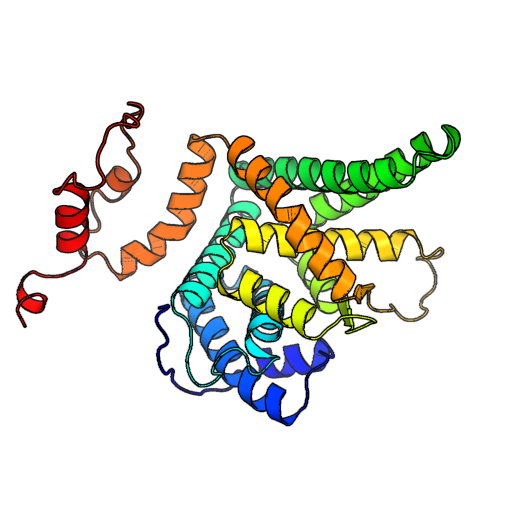Y A 1 171 ? 17.629 5.468 -12.984 1.00 65.19 171 GLY A N 1
ATOM 1446 C CA . GLY A 1 171 ? 18.726 6.419 -12.725 1.00 65.19 171 GLY A CA 1
ATOM 1447 C C . GLY A 1 171 ? 20.094 5.722 -12.580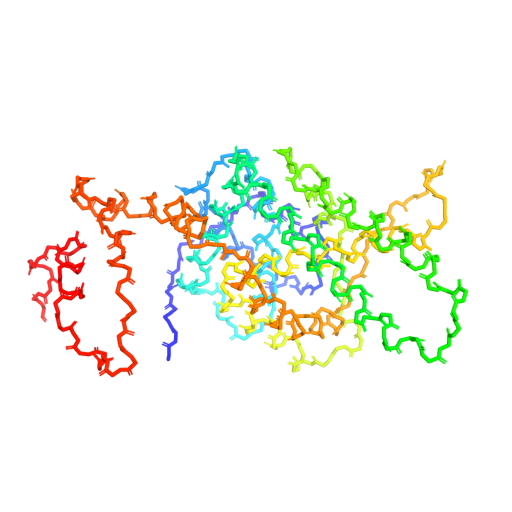 1.00 65.19 171 GLY A C 1
ATOM 1448 O O . GLY A 1 171 ? 20.281 4.621 -13.090 1.00 65.19 171 GLY A O 1
ATOM 1449 N N . TYR A 1 172 ? 21.031 6.314 -11.826 1.00 59.69 172 TYR A N 1
ATOM 1450 C CA . TYR A 1 172 ? 22.322 5.699 -11.450 1.00 59.69 172 TYR A CA 1
ATOM 1451 C C . TYR A 1 172 ? 22.189 4.686 -10.289 1.00 59.69 172 TYR A C 1
ATOM 1453 O O . TYR A 1 172 ? 22.963 4.718 -9.332 1.00 59.69 172 TYR A O 1
ATOM 1461 N N . SER A 1 173 ? 21.175 3.814 -10.302 1.00 62.75 173 SER A N 1
ATOM 1462 C CA . SER A 1 173 ? 21.009 2.802 -9.246 1.00 62.75 173 SER A CA 1
ATOM 1463 C C . SER A 1 173 ? 21.726 1.494 -9.583 1.00 62.75 173 SER A C 1
ATOM 1465 O O . SER A 1 173 ? 21.593 0.948 -10.677 1.00 62.75 173 SER A O 1
ATOM 1467 N N . SER A 1 174 ? 22.475 0.966 -8.613 1.00 67.88 174 SER A N 1
ATOM 1468 C CA . SER A 1 174 ? 23.074 -0.368 -8.708 1.00 67.88 174 SER A CA 1
ATOM 1469 C C . SER A 1 174 ? 22.026 -1.471 -8.547 1.00 67.88 174 SER A C 1
ATOM 1471 O O . SER A 1 174 ? 21.008 -1.280 -7.880 1.00 67.88 174 SER A O 1
ATOM 1473 N N . GLU A 1 175 ? 22.303 -2.663 -9.079 1.00 70.56 175 GLU A N 1
ATOM 1474 C CA . GLU A 1 175 ? 21.439 -3.844 -8.915 1.00 70.56 175 GLU A CA 1
ATOM 1475 C C . GLU A 1 175 ? 21.188 -4.182 -7.434 1.00 70.56 175 GLU A C 1
ATOM 1477 O O . GLU A 1 175 ? 20.061 -4.442 -7.016 1.00 70.56 175 GLU A O 1
ATOM 1482 N N . ALA A 1 176 ? 22.218 -4.027 -6.596 1.00 68.56 176 ALA A N 1
ATOM 1483 C CA . ALA A 1 176 ? 22.113 -4.173 -5.145 1.00 68.56 176 ALA A CA 1
ATOM 1484 C C . ALA A 1 176 ? 21.103 -3.197 -4.510 1.00 68.56 176 ALA A C 1
ATOM 1486 O O . ALA A 1 176 ? 20.466 -3.510 -3.505 1.00 68.56 176 ALA A O 1
ATOM 1487 N N . SER A 1 177 ? 20.941 -2.002 -5.085 1.00 67.12 177 SER A N 1
ATOM 1488 C CA . SER A 1 177 ? 19.980 -1.012 -4.597 1.00 67.12 177 SER A CA 1
ATOM 1489 C C . SER A 1 177 ? 18.538 -1.400 -4.920 1.00 67.12 177 SER A C 1
ATOM 1491 O O . SER A 1 177 ? 17.668 -1.196 -4.076 1.00 67.12 177 SER A O 1
ATOM 1493 N N . LYS A 1 178 ? 18.299 -2.007 -6.087 1.00 71.75 178 LYS A N 1
ATOM 1494 C CA . LYS A 1 178 ? 16.980 -2.520 -6.489 1.00 71.75 178 LYS A CA 1
ATOM 1495 C C . LYS A 1 178 ? 16.552 -3.677 -5.594 1.00 71.75 178 LYS A C 1
ATOM 1497 O O . LYS A 1 178 ? 15.509 -3.595 -4.953 1.00 71.75 178 LYS A O 1
ATOM 1502 N N . SER A 1 179 ? 17.442 -4.659 -5.433 1.00 76.38 179 SER A N 1
ATOM 1503 C CA . SER A 1 179 ? 17.233 -5.820 -4.562 1.00 76.38 179 SER A CA 1
ATOM 1504 C C . SER A 1 179 ? 16.848 -5.424 -3.131 1.00 76.38 179 SER A C 1
ATOM 1506 O O . SER A 1 179 ? 15.982 -6.039 -2.512 1.00 76.38 179 SER A O 1
ATOM 1508 N N . LYS A 1 180 ? 17.433 -4.345 -2.596 1.00 82.12 180 LYS A N 1
ATOM 1509 C CA . LYS A 1 180 ? 17.102 -3.875 -1.247 1.00 82.12 180 LYS A CA 1
ATOM 1510 C C . LYS A 1 180 ? 15.705 -3.254 -1.149 1.00 82.12 180 LYS A C 1
ATOM 1512 O O . LYS A 1 180 ? 15.025 -3.486 -0.154 1.00 82.12 180 LYS A O 1
ATOM 1517 N N . ILE A 1 181 ? 15.256 -2.511 -2.166 1.00 86.75 181 ILE A N 1
ATOM 1518 C CA . ILE A 1 181 ? 13.873 -1.999 -2.227 1.00 86.75 181 ILE A CA 1
ATOM 1519 C C . ILE A 1 181 ? 12.894 -3.176 -2.269 1.00 86.75 181 ILE A C 1
ATOM 1521 O O . ILE A 1 181 ? 11.947 -3.204 -1.484 1.00 86.75 181 ILE A O 1
ATOM 1525 N N . SER A 1 182 ? 13.156 -4.165 -3.126 1.00 88.12 182 SER A N 1
ATOM 1526 C CA . SER A 1 182 ? 12.331 -5.368 -3.261 1.00 88.12 182 SER A CA 1
ATOM 1527 C C . SER A 1 182 ? 12.225 -6.143 -1.945 1.00 88.12 182 SER A C 1
ATOM 1529 O O . SER A 1 182 ? 11.115 -6.440 -1.510 1.00 88.12 182 SER A O 1
ATOM 1531 N N . ILE A 1 183 ? 13.346 -6.409 -1.259 1.00 85.75 183 ILE A N 1
ATOM 1532 C CA . ILE A 1 183 ? 13.350 -7.085 0.054 1.00 85.75 183 ILE A CA 1
ATOM 1533 C C . ILE A 1 183 ? 12.578 -6.277 1.101 1.00 85.75 183 ILE A C 1
ATOM 1535 O O . ILE A 1 183 ? 11.801 -6.859 1.862 1.00 85.75 183 ILE A O 1
ATOM 1539 N N . ASN A 1 184 ? 12.799 -4.960 1.155 1.00 86.44 184 ASN A N 1
ATOM 1540 C CA . ASN A 1 184 ? 12.153 -4.094 2.138 1.00 86.44 184 ASN A CA 1
ATOM 1541 C C . ASN A 1 184 ? 10.635 -4.100 1.961 1.00 86.44 184 ASN A C 1
ATOM 1543 O O . ASN A 1 184 ? 9.915 -4.259 2.942 1.00 86.44 184 ASN A O 1
ATOM 1547 N N . LEU A 1 185 ? 10.149 -3.968 0.724 1.00 89.88 185 LEU A N 1
ATOM 1548 C CA . LEU A 1 185 ? 8.716 -3.955 0.441 1.00 89.88 185 LEU A CA 1
ATOM 1549 C C . LEU A 1 185 ? 8.087 -5.347 0.568 1.00 89.88 185 LEU A C 1
ATOM 1551 O O . LEU A 1 185 ? 6.981 -5.450 1.075 1.00 89.88 185 LEU A O 1
ATOM 1555 N N . ALA A 1 186 ? 8.791 -6.427 0.217 1.00 88.25 186 ALA A N 1
ATOM 1556 C CA . ALA A 1 186 ? 8.270 -7.791 0.361 1.00 88.25 186 ALA A CA 1
ATOM 1557 C C . ALA A 1 186 ? 7.989 -8.193 1.820 1.00 88.25 186 ALA A C 1
ATOM 1559 O O . ALA A 1 186 ? 7.186 -9.092 2.064 1.00 88.25 186 ALA A O 1
ATOM 1560 N N . ASN A 1 187 ? 8.666 -7.550 2.778 1.00 82.56 187 ASN A N 1
ATOM 1561 C CA . ASN A 1 187 ? 8.559 -7.828 4.213 1.00 82.56 187 ASN A CA 1
ATOM 1562 C C . ASN A 1 187 ? 8.083 -6.602 5.013 1.00 82.56 187 ASN A C 1
ATOM 1564 O O . ASN A 1 187 ? 8.255 -6.552 6.231 1.00 82.56 187 ASN A O 1
ATOM 1568 N N . ALA A 1 188 ? 7.529 -5.592 4.338 1.00 84.06 188 ALA A N 1
ATOM 1569 C CA . ALA A 1 188 ? 7.119 -4.343 4.964 1.00 84.06 188 ALA A CA 1
ATOM 1570 C C . ALA A 1 188 ? 5.880 -4.536 5.844 1.00 84.06 188 ALA A C 1
ATOM 1572 O O . ALA A 1 188 ? 4.924 -5.198 5.442 1.00 84.06 188 ALA A O 1
ATOM 1573 N N . THR A 1 189 ? 5.889 -3.915 7.024 1.00 85.75 189 THR A N 1
ATOM 1574 C CA . THR A 1 189 ? 4.702 -3.766 7.875 1.00 85.75 189 THR A CA 1
ATOM 1575 C C . THR A 1 189 ? 3.753 -2.701 7.310 1.00 85.75 189 THR A C 1
ATOM 1577 O O . THR A 1 189 ? 4.078 -2.004 6.343 1.00 85.75 189 THR A O 1
ATOM 1580 N N . VAL A 1 190 ? 2.582 -2.531 7.930 1.00 85.06 190 VAL A N 1
ATOM 1581 C CA . VAL A 1 190 ? 1.614 -1.482 7.557 1.00 85.06 190 VAL A CA 1
ATOM 1582 C C . VAL A 1 190 ? 2.232 -0.093 7.655 1.00 85.06 190 VAL A C 1
ATOM 1584 O O . VAL A 1 190 ? 2.049 0.725 6.758 1.00 85.06 190 VAL A O 1
ATOM 1587 N N . GLU A 1 191 ? 2.994 0.165 8.714 1.00 81.44 191 GLU A N 1
ATOM 1588 C CA . GLU A 1 191 ? 3.680 1.432 8.948 1.00 81.44 191 GLU A CA 1
ATOM 1589 C C . GLU A 1 191 ? 4.713 1.703 7.850 1.00 81.44 191 GLU A C 1
ATOM 1591 O O . GLU A 1 191 ? 4.816 2.826 7.360 1.00 81.44 191 GLU A O 1
ATOM 1596 N N . ASN A 1 192 ? 5.428 0.667 7.400 1.00 84.62 192 ASN A N 1
ATOM 1597 C CA . ASN A 1 192 ? 6.391 0.785 6.307 1.00 84.62 192 ASN A CA 1
ATOM 1598 C C . ASN A 1 192 ? 5.702 1.069 4.968 1.00 84.62 192 ASN A C 1
ATOM 1600 O O . ASN A 1 192 ? 6.183 1.903 4.200 1.00 84.62 192 ASN A O 1
ATOM 1604 N N . TYR A 1 193 ? 4.567 0.424 4.688 1.00 90.25 193 TYR A N 1
ATOM 1605 C CA . TYR A 1 193 ? 3.761 0.738 3.506 1.00 90.25 193 TYR A CA 1
ATOM 1606 C C . TYR A 1 193 ? 3.173 2.141 3.554 1.00 90.25 193 TYR A C 1
ATOM 1608 O O . TYR A 1 193 ? 3.167 2.842 2.539 1.00 90.25 193 TYR A O 1
ATOM 1616 N N . PHE A 1 194 ? 2.747 2.586 4.732 1.00 86.50 194 PHE A N 1
ATOM 1617 C CA . PHE A 1 194 ? 2.292 3.949 4.919 1.00 86.50 194 PHE A CA 1
ATOM 1618 C C . PHE A 1 194 ? 3.426 4.956 4.705 1.00 86.50 194 PHE A C 1
ATOM 1620 O O . PHE A 1 194 ? 3.254 5.916 3.959 1.00 86.50 194 PHE A O 1
ATOM 1627 N N . GLY A 1 195 ? 4.613 4.697 5.257 1.00 83.44 195 GLY A N 1
ATOM 1628 C CA . GLY A 1 195 ? 5.812 5.495 5.008 1.00 83.44 195 GLY A CA 1
ATOM 1629 C C . GLY A 1 195 ? 6.171 5.559 3.522 1.00 83.44 195 GLY A C 1
ATOM 1630 O O . GLY A 1 195 ? 6.374 6.645 2.984 1.00 83.44 195 GLY A O 1
ATOM 1631 N N . PHE A 1 196 ? 6.162 4.421 2.823 1.00 88.81 196 PHE A N 1
ATOM 1632 C CA . PHE A 1 196 ? 6.378 4.367 1.375 1.00 88.81 196 PHE A CA 1
ATOM 1633 C C . PHE A 1 196 ? 5.374 5.240 0.609 1.00 88.81 196 PHE A C 1
ATOM 1635 O O . PHE A 1 196 ? 5.769 6.026 -0.254 1.00 88.81 196 PHE A O 1
ATOM 1642 N N . PHE A 1 197 ? 4.089 5.166 0.958 1.00 90.19 197 PHE A N 1
ATOM 1643 C CA . PHE A 1 197 ? 3.063 6.020 0.368 1.00 90.19 197 PHE A CA 1
ATOM 1644 C C . PHE A 1 197 ? 3.307 7.516 0.637 1.00 90.19 197 PHE A C 1
ATOM 1646 O O . PHE A 1 197 ? 3.189 8.339 -0.275 1.00 90.19 197 PHE A O 1
ATOM 1653 N N . LEU A 1 198 ? 3.700 7.882 1.862 1.00 84.00 198 LEU A N 1
ATOM 1654 C CA . LEU A 1 198 ? 4.025 9.265 2.219 1.00 84.00 198 LEU A CA 1
ATOM 1655 C C . LEU A 1 198 ? 5.217 9.811 1.422 1.00 84.00 198 LEU A C 1
ATOM 1657 O O . LEU A 1 198 ? 5.161 10.962 0.989 1.00 84.00 198 LEU A O 1
ATOM 1661 N N . ILE A 1 199 ? 6.245 8.995 1.158 1.00 85.06 199 ILE A N 1
ATOM 1662 C CA . ILE A 1 199 ? 7.391 9.380 0.314 1.00 85.06 199 ILE A CA 1
ATOM 1663 C C . ILE A 1 199 ? 6.917 9.754 -1.093 1.00 85.06 199 ILE A C 1
ATOM 1665 O O . ILE A 1 199 ? 7.312 10.797 -1.620 1.00 85.06 199 ILE A O 1
ATOM 1669 N N . ILE A 1 200 ? 6.055 8.928 -1.699 1.00 88.88 200 ILE A N 1
ATOM 1670 C CA . ILE A 1 200 ? 5.500 9.193 -3.034 1.00 88.88 200 ILE A CA 1
ATOM 1671 C C . ILE A 1 200 ? 4.732 10.516 -3.032 1.00 88.88 200 ILE A C 1
ATOM 1673 O O . ILE A 1 200 ? 5.008 11.391 -3.854 1.00 88.88 200 ILE A O 1
ATOM 1677 N N . ASN A 1 201 ? 3.820 10.687 -2.071 1.00 86.00 201 ASN A N 1
ATOM 1678 C CA . ASN A 1 201 ? 3.039 11.911 -1.897 1.00 86.00 201 ASN A CA 1
ATOM 1679 C C . ASN A 1 201 ? 3.924 13.153 -1.776 1.00 86.00 201 ASN A C 1
ATOM 1681 O O . ASN A 1 201 ? 3.760 14.121 -2.520 1.00 86.00 201 ASN A O 1
ATOM 1685 N N . GLN A 1 202 ? 4.897 13.122 -0.868 1.00 80.19 202 GLN A N 1
ATOM 1686 C CA . GLN A 1 202 ? 5.781 14.253 -0.612 1.00 80.19 202 GLN A CA 1
ATOM 1687 C C . GLN A 1 202 ? 6.563 14.643 -1.871 1.00 80.19 202 GLN A C 1
ATOM 1689 O O . GLN A 1 202 ? 6.621 15.821 -2.228 1.00 80.19 202 GLN A O 1
ATOM 1694 N N . ARG A 1 203 ? 7.141 13.662 -2.576 1.00 81.44 203 ARG A N 1
ATOM 1695 C CA . ARG A 1 203 ? 7.923 13.907 -3.796 1.00 81.44 203 ARG A CA 1
ATOM 1696 C C . ARG A 1 203 ? 7.067 14.422 -4.933 1.00 81.44 203 ARG A C 1
ATOM 1698 O O . ARG A 1 203 ? 7.505 15.311 -5.661 1.00 81.44 203 ARG A O 1
ATOM 1705 N N . PHE A 1 204 ? 5.850 13.908 -5.066 1.00 84.12 204 PHE A N 1
ATOM 1706 C CA . PHE A 1 204 ? 4.892 14.416 -6.032 1.00 84.12 204 PHE A CA 1
ATOM 1707 C C . PHE A 1 204 ? 4.621 15.909 -5.820 1.00 84.12 204 PHE A C 1
ATOM 1709 O O . PHE A 1 204 ? 4.844 16.705 -6.734 1.00 84.12 204 PHE A O 1
ATOM 1716 N N . PHE A 1 205 ? 4.218 16.312 -4.611 1.00 77.94 205 PHE A N 1
ATOM 1717 C CA . PHE A 1 205 ? 3.902 17.716 -4.329 1.00 77.94 205 PHE A CA 1
ATOM 1718 C C . PHE A 1 205 ? 5.133 18.622 -4.395 1.00 77.94 205 PHE A C 1
ATOM 1720 O O . PHE A 1 205 ? 5.057 19.707 -4.970 1.00 77.94 205 PHE A O 1
ATOM 1727 N N . LYS A 1 206 ? 6.292 18.149 -3.919 1.00 74.88 206 LYS A N 1
ATOM 1728 C CA . LYS A 1 206 ? 7.565 18.868 -4.052 1.00 74.88 206 LYS A CA 1
ATOM 1729 C C . LYS A 1 206 ? 7.897 19.116 -5.527 1.00 74.88 206 LYS A C 1
ATOM 1731 O O . LYS A 1 206 ? 8.121 20.253 -5.925 1.00 74.88 206 LYS A O 1
ATOM 1736 N N . GLY A 1 207 ? 7.858 18.080 -6.366 1.00 67.94 207 GLY A N 1
ATOM 1737 C CA . GLY A 1 207 ? 8.158 18.186 -7.797 1.00 67.94 207 GLY A CA 1
ATOM 1738 C C . GLY A 1 207 ? 7.228 19.131 -8.570 1.00 67.94 207 GLY A C 1
ATOM 1739 O O . GLY A 1 207 ? 7.647 19.699 -9.580 1.00 67.94 207 GLY A O 1
ATOM 1740 N N . LYS A 1 208 ? 5.990 19.329 -8.096 1.00 66.25 208 LYS A N 1
ATOM 1741 C CA . LYS A 1 208 ? 5.033 20.281 -8.678 1.00 66.25 208 LYS A CA 1
ATOM 1742 C C . LYS A 1 208 ? 5.268 21.725 -8.223 1.00 66.25 208 LYS A C 1
ATOM 1744 O O . LYS A 1 208 ? 5.125 22.617 -9.048 1.00 66.25 208 LYS A O 1
ATOM 1749 N N . GLU A 1 209 ? 5.684 21.973 -6.981 1.00 57.78 209 GLU A N 1
ATOM 1750 C CA . GLU A 1 209 ? 5.975 23.339 -6.502 1.00 57.78 209 GLU A CA 1
ATOM 1751 C C . GLU A 1 209 ? 7.257 23.948 -7.093 1.00 57.78 209 GLU A C 1
ATOM 1753 O O . GLU A 1 209 ? 7.339 25.163 -7.256 1.00 57.78 209 GLU A O 1
ATOM 1758 N N . TYR A 1 210 ? 8.255 23.133 -7.458 1.00 48.50 210 TYR A N 1
ATOM 1759 C CA . TYR A 1 210 ? 9.471 23.624 -8.128 1.00 48.50 210 TYR A CA 1
ATOM 1760 C C . TYR A 1 210 ? 9.275 23.932 -9.625 1.00 48.50 210 TYR A C 1
ATOM 1762 O O . TYR A 1 210 ? 10.195 24.443 -10.265 1.00 48.50 210 TYR A O 1
ATOM 1770 N N . ARG A 1 211 ? 8.094 23.653 -10.199 1.00 45.19 211 ARG A N 1
ATOM 1771 C CA . ARG A 1 211 ? 7.742 24.024 -11.576 1.00 45.19 211 ARG A CA 1
ATOM 1772 C C . ARG A 1 211 ? 6.794 25.222 -11.554 1.00 45.19 211 ARG A C 1
ATOM 1774 O O . ARG A 1 211 ? 5.606 25.088 -11.289 1.00 45.19 211 ARG A O 1
ATOM 1781 N N . VAL A 1 212 ? 7.364 26.394 -11.816 1.00 36.28 212 VAL A N 1
ATOM 1782 C CA . VAL A 1 212 ? 6.653 27.653 -12.075 1.00 36.28 212 VAL A CA 1
ATOM 1783 C C . VAL A 1 212 ? 5.602 27.428 -13.181 1.00 36.28 212 VAL A C 1
ATOM 1785 O O . VAL A 1 212 ? 5.902 26.775 -14.176 1.00 36.28 212 VAL A O 1
ATOM 1788 N N . ASP A 1 213 ? 4.400 27.976 -12.979 1.00 33.31 213 ASP A N 1
ATOM 1789 C CA . ASP A 1 213 ? 3.220 28.013 -13.869 1.00 33.31 213 ASP A CA 1
ATOM 1790 C C . ASP A 1 213 ? 2.265 26.800 -13.906 1.00 33.31 213 ASP A C 1
ATOM 1792 O O . ASP A 1 213 ? 2.260 25.976 -14.817 1.00 33.31 213 ASP A O 1
ATOM 1796 N N . ILE A 1 214 ? 1.311 26.794 -12.964 1.00 41.00 214 ILE A N 1
ATOM 1797 C CA . ILE A 1 214 ? 0.101 25.940 -12.969 1.00 41.00 214 ILE A CA 1
ATOM 1798 C C . ILE A 1 214 ? -1.009 26.508 -13.896 1.00 41.00 214 ILE A C 1
ATOM 1800 O O . ILE A 1 214 ? -2.045 25.880 -14.097 1.00 41.00 214 ILE A O 1
ATOM 1804 N N . THR A 1 215 ? -0.816 27.666 -14.538 1.00 33.81 215 THR A N 1
ATOM 1805 C CA . THR A 1 215 ? -1.848 28.322 -15.373 1.00 33.81 215 THR A CA 1
ATOM 1806 C C . THR A 1 215 ? -1.735 28.087 -16.881 1.00 33.81 215 THR A C 1
ATOM 1808 O O . THR A 1 215 ? -2.519 28.657 -17.641 1.00 33.81 215 THR A O 1
ATOM 1811 N N . ARG A 1 216 ? -0.852 27.205 -17.364 1.00 34.38 216 ARG A N 1
ATOM 1812 C CA . ARG A 1 216 ? -0.848 26.813 -18.784 1.00 34.38 216 ARG A CA 1
ATOM 1813 C C . ARG A 1 216 ? -0.971 25.307 -18.956 1.00 34.38 216 ARG A C 1
ATOM 1815 O O . ARG A 1 216 ? -0.204 24.531 -18.404 1.00 34.38 216 ARG A O 1
ATOM 1822 N N . LYS A 1 217 ? -1.951 24.927 -19.784 1.00 35.72 217 LYS A N 1
ATOM 1823 C CA . LYS A 1 217 ? -2.224 23.606 -20.376 1.00 35.72 217 LYS A CA 1
ATOM 1824 C C . LYS A 1 217 ? -1.045 23.067 -21.215 1.00 35.72 217 LYS A C 1
ATOM 1826 O O . LYS A 1 217 ? -1.230 22.658 -22.356 1.00 35.72 217 LYS A O 1
ATOM 1831 N N . SER A 1 218 ? 0.172 23.072 -20.688 1.00 36.00 218 SER A N 1
ATOM 1832 C CA . SER A 1 218 ? 1.299 22.323 -21.234 1.00 36.00 218 SER A CA 1
ATOM 1833 C C . SER A 1 218 ? 1.481 21.076 -20.376 1.00 36.00 218 SER A C 1
ATOM 1835 O O . SER A 1 218 ? 1.806 21.194 -19.199 1.00 36.00 218 SER A O 1
ATOM 1837 N N . ALA A 1 219 ? 1.188 19.917 -20.967 1.00 41.34 219 ALA A N 1
ATOM 1838 C CA . ALA A 1 219 ? 1.551 18.562 -20.552 1.00 41.34 219 ALA A CA 1
ATOM 1839 C C . ALA A 1 219 ? 2.023 18.390 -19.094 1.00 41.34 219 ALA A C 1
ATOM 1841 O O . ALA A 1 219 ? 3.134 18.746 -18.702 1.00 41.34 219 ALA A O 1
ATOM 1842 N N . ILE A 1 220 ? 1.150 17.767 -18.307 1.00 51.50 220 ILE A N 1
ATOM 1843 C CA . ILE A 1 220 ? 1.371 17.268 -16.954 1.00 51.50 220 ILE A CA 1
ATOM 1844 C C . ILE A 1 220 ? 2.551 16.283 -16.989 1.00 51.50 220 ILE A C 1
ATOM 1846 O O . ILE A 1 220 ? 2.356 15.081 -17.126 1.00 51.50 220 ILE A O 1
ATOM 1850 N N . ASN A 1 221 ? 3.795 16.755 -16.883 1.00 63.12 221 ASN A N 1
ATOM 1851 C CA . ASN A 1 221 ? 4.915 15.826 -16.743 1.00 63.12 221 ASN A CA 1
ATOM 1852 C C . ASN A 1 221 ? 4.697 15.027 -15.447 1.00 63.12 221 ASN A C 1
ATOM 1854 O O . ASN A 1 221 ? 4.507 15.629 -14.375 1.00 63.12 221 ASN A O 1
ATOM 1858 N N . LYS A 1 222 ? 4.699 13.689 -15.558 1.00 75.00 222 LYS A N 1
ATOM 1859 C CA . LYS A 1 222 ? 4.704 12.774 -14.410 1.00 75.00 222 LYS A CA 1
ATOM 1860 C C . LYS A 1 222 ? 5.839 13.185 -13.463 1.00 75.00 222 LYS A C 1
ATOM 1862 O O . LYS A 1 222 ? 6.953 13.480 -13.909 1.00 75.00 222 LYS A O 1
ATOM 1867 N N . SER A 1 223 ? 5.555 13.247 -12.163 1.00 82.25 223 SER A N 1
ATOM 1868 C CA . SER A 1 223 ? 6.604 13.424 -11.158 1.00 82.25 223 SER A CA 1
ATOM 1869 C C . SER A 1 223 ? 7.537 12.227 -11.233 1.00 82.25 223 SER A C 1
ATOM 1871 O O . SER A 1 223 ? 7.070 11.100 -11.340 1.00 82.25 223 SER A O 1
ATOM 1873 N N . THR A 1 224 ? 8.844 12.454 -11.226 1.00 83.94 224 THR A N 1
ATOM 1874 C CA . THR A 1 224 ? 9.820 11.377 -11.391 1.00 83.94 224 THR A CA 1
ATOM 1875 C C . THR A 1 224 ? 10.559 11.142 -10.085 1.00 83.94 224 THR A C 1
ATOM 1877 O O . THR A 1 224 ? 11.074 12.091 -9.502 1.00 83.94 224 THR A O 1
ATOM 1880 N N . ILE A 1 225 ? 10.628 9.884 -9.650 1.00 86.31 225 ILE A N 1
ATOM 1881 C CA . ILE A 1 225 ? 11.385 9.455 -8.471 1.00 86.31 225 ILE A CA 1
ATOM 1882 C C . ILE A 1 225 ? 12.414 8.422 -8.929 1.00 86.31 225 ILE A C 1
ATOM 1884 O O . ILE A 1 225 ? 12.066 7.411 -9.542 1.00 86.31 225 ILE A O 1
ATOM 1888 N N . SER A 1 226 ? 13.697 8.659 -8.653 1.00 85.69 226 SER A N 1
ATOM 1889 C CA . SER A 1 226 ? 14.723 7.661 -8.982 1.00 85.69 226 SER A CA 1
ATOM 1890 C C . SER A 1 226 ? 14.735 6.519 -7.964 1.00 85.69 226 SER A C 1
ATOM 1892 O O . SER A 1 226 ? 14.433 6.722 -6.790 1.00 85.69 226 SER A O 1
ATOM 1894 N N . PHE A 1 227 ? 15.140 5.315 -8.368 1.00 85.50 227 PHE A N 1
ATOM 1895 C CA . PHE A 1 227 ? 15.304 4.205 -7.420 1.00 85.50 227 PHE A CA 1
ATOM 1896 C C . PHE A 1 227 ? 16.335 4.496 -6.331 1.00 85.50 227 PHE A C 1
ATOM 1898 O O . PHE A 1 227 ? 16.155 4.077 -5.192 1.00 85.50 227 PHE A O 1
ATOM 1905 N N . LEU A 1 228 ? 17.412 5.216 -6.658 1.00 82.81 228 LEU A N 1
ATOM 1906 C CA . LEU A 1 228 ? 18.408 5.606 -5.663 1.00 82.81 228 LEU A CA 1
ATOM 1907 C C . LEU A 1 228 ? 17.787 6.521 -4.599 1.00 82.81 228 LEU A C 1
ATOM 1909 O O . LEU A 1 228 ? 17.955 6.274 -3.407 1.00 82.81 228 LEU A O 1
ATOM 1913 N N . GLU A 1 229 ? 17.031 7.532 -5.029 1.00 82.75 229 GLU A N 1
ATOM 1914 C CA . GLU A 1 229 ? 16.291 8.425 -4.134 1.00 82.75 229 GLU A CA 1
ATOM 1915 C C . GLU A 1 229 ? 15.279 7.646 -3.292 1.00 82.75 229 GLU A C 1
ATOM 1917 O O . GLU A 1 229 ? 15.269 7.785 -2.071 1.00 82.75 229 GLU A O 1
ATOM 1922 N N . LEU A 1 230 ? 14.494 6.762 -3.915 1.00 86.50 230 LEU A N 1
ATOM 1923 C CA . LEU A 1 230 ? 13.525 5.930 -3.210 1.00 86.50 230 LEU A CA 1
ATOM 1924 C C . LEU A 1 230 ? 14.194 5.048 -2.150 1.00 86.50 230 LEU A C 1
ATOM 1926 O O . LEU A 1 230 ? 13.714 4.993 -1.023 1.00 86.50 230 LEU A O 1
ATOM 1930 N N . LYS A 1 231 ? 15.312 4.391 -2.477 1.00 84.94 231 LYS A N 1
ATOM 1931 C CA . LYS A 1 231 ? 16.073 3.572 -1.525 1.00 84.94 231 LYS A CA 1
ATOM 1932 C C . LYS A 1 231 ? 16.550 4.399 -0.337 1.00 84.94 231 LYS A C 1
ATOM 1934 O O . LYS A 1 231 ? 16.325 3.997 0.799 1.00 84.94 231 LYS A O 1
ATOM 1939 N N . ILE A 1 232 ? 17.213 5.527 -0.602 1.00 80.69 232 ILE A N 1
ATOM 1940 C CA . ILE A 1 232 ? 17.737 6.411 0.448 1.00 80.69 232 ILE A CA 1
ATOM 1941 C C . ILE A 1 232 ? 16.594 6.855 1.360 1.00 80.69 232 ILE A C 1
ATOM 1943 O O . ILE A 1 232 ? 16.741 6.850 2.581 1.00 80.69 232 ILE A O 1
ATOM 1947 N N . MET A 1 233 ? 15.449 7.212 0.776 1.00 80.38 233 MET A N 1
ATOM 1948 C CA . MET A 1 233 ? 14.280 7.617 1.544 1.00 80.38 233 MET A CA 1
ATOM 1949 C C . MET A 1 233 ? 13.718 6.461 2.359 1.00 80.38 233 MET A C 1
ATOM 1951 O O . MET A 1 233 ? 13.532 6.656 3.551 1.00 80.38 233 MET A O 1
ATOM 1955 N N . LEU A 1 234 ? 13.535 5.269 1.782 1.00 81.00 234 LEU A N 1
ATOM 1956 C CA . LEU A 1 234 ? 13.061 4.073 2.491 1.00 81.00 234 LEU A CA 1
ATOM 1957 C C . LEU A 1 234 ? 13.957 3.703 3.680 1.00 81.00 234 LEU A C 1
ATOM 1959 O O . LEU A 1 234 ? 13.459 3.454 4.775 1.00 81.00 234 LEU A O 1
ATOM 1963 N N . GLU A 1 235 ? 15.281 3.719 3.498 1.00 76.62 235 GLU A N 1
ATOM 1964 C CA . GLU A 1 235 ? 16.237 3.478 4.586 1.00 76.62 235 GLU A CA 1
ATOM 1965 C C . GLU A 1 235 ? 16.067 4.515 5.706 1.00 76.62 235 GLU A C 1
ATOM 1967 O O . GLU A 1 235 ? 16.002 4.149 6.883 1.00 76.62 235 GLU A O 1
ATOM 1972 N N . LYS A 1 236 ? 15.904 5.794 5.344 1.00 71.44 236 LYS A N 1
ATOM 1973 C CA . LYS A 1 236 ? 15.646 6.889 6.290 1.00 71.44 236 LYS A CA 1
ATOM 1974 C C . LYS A 1 236 ? 14.269 6.797 6.953 1.00 71.44 236 LYS A C 1
ATOM 1976 O O . LYS A 1 236 ? 14.152 7.144 8.129 1.00 71.44 236 LYS A O 1
ATOM 1981 N N . THR A 1 237 ? 13.254 6.289 6.249 1.00 66.88 237 THR A N 1
ATOM 1982 C CA . THR A 1 237 ? 11.878 6.199 6.763 1.00 66.88 237 THR A CA 1
ATOM 1983 C C . THR A 1 237 ? 11.800 5.247 7.947 1.00 66.88 237 THR A C 1
ATOM 1985 O O . THR A 1 237 ? 10.944 5.434 8.800 1.00 66.88 237 THR A O 1
ATOM 1988 N N . THR A 1 238 ? 12.725 4.286 8.077 1.00 61.31 238 THR A N 1
ATOM 1989 C CA . THR A 1 238 ? 12.841 3.412 9.261 1.00 61.31 238 THR A CA 1
ATOM 1990 C C . THR A 1 238 ? 12.895 4.212 10.573 1.00 61.31 238 THR A C 1
ATOM 1992 O O . THR A 1 238 ? 12.293 3.818 11.568 1.00 61.31 238 THR A O 1
ATOM 1995 N N . GLY A 1 239 ? 13.554 5.380 10.580 1.00 60.03 239 GLY A N 1
ATOM 1996 C CA . GLY A 1 239 ? 13.551 6.287 11.736 1.00 60.03 239 GLY A CA 1
ATOM 1997 C C . GLY A 1 239 ? 12.194 6.965 11.969 1.00 60.03 239 GLY A C 1
ATOM 1998 O O . GLY A 1 239 ? 11.777 7.135 13.111 1.00 60.03 239 GLY A O 1
ATOM 1999 N N . CYS A 1 240 ? 11.480 7.287 10.892 1.00 58.00 240 CYS A N 1
ATOM 2000 C CA . CYS A 1 240 ? 10.127 7.848 10.909 1.00 58.00 240 CYS A CA 1
ATOM 2001 C C . CYS A 1 240 ? 9.072 6.830 11.382 1.00 58.00 240 CYS A C 1
ATOM 2003 O O . CYS A 1 240 ? 8.132 7.195 12.079 1.00 58.00 240 CYS A O 1
ATOM 2005 N N . ILE A 1 241 ? 9.250 5.544 11.080 1.00 63.09 241 ILE A N 1
ATOM 2006 C CA . ILE A 1 241 ? 8.382 4.454 11.551 1.00 63.09 241 ILE A CA 1
ATOM 2007 C C . ILE A 1 241 ? 8.493 4.275 13.073 1.00 63.09 241 ILE A C 1
ATOM 2009 O O . ILE A 1 241 ? 7.482 4.115 13.750 1.00 63.09 241 ILE A O 1
ATOM 2013 N N . ASN A 1 242 ? 9.693 4.407 13.646 1.00 62.34 242 ASN A N 1
ATOM 2014 C CA . ASN A 1 242 ? 9.851 4.413 15.106 1.00 62.34 242 ASN A CA 1
ATOM 2015 C C . ASN A 1 242 ? 9.125 5.600 15.764 1.00 62.34 242 ASN A C 1
ATOM 2017 O O . ASN A 1 242 ? 8.611 5.472 16.875 1.00 62.34 242 ASN A O 1
ATOM 2021 N N . LEU A 1 243 ? 9.046 6.743 15.071 1.00 60.38 243 LEU A N 1
ATOM 2022 C CA . LEU A 1 243 ? 8.250 7.887 15.517 1.00 60.38 243 LEU A CA 1
ATOM 2023 C C . LEU A 1 243 ? 6.748 7.608 15.403 1.00 60.38 243 LEU A C 1
ATOM 2025 O O . LEU A 1 243 ? 6.017 7.981 16.313 1.00 60.38 243 LEU A O 1
ATOM 2029 N N . PHE A 1 244 ? 6.289 6.912 14.356 1.00 64.44 244 PHE A N 1
ATOM 2030 C CA . PHE A 1 244 ? 4.886 6.500 14.210 1.00 64.44 244 PHE A CA 1
ATOM 2031 C C . PHE A 1 244 ? 4.397 5.732 15.449 1.00 64.44 244 PHE A C 1
ATOM 2033 O O . PHE A 1 244 ? 3.404 6.122 16.061 1.00 64.44 244 PHE A O 1
ATOM 2040 N N . SER A 1 245 ? 5.150 4.715 15.881 1.00 64.31 245 SER A N 1
ATOM 2041 C CA . SER A 1 245 ? 4.829 3.920 17.075 1.00 64.31 245 SER A CA 1
ATOM 2042 C C . SER A 1 245 ? 4.882 4.721 18.382 1.00 64.31 245 SER A C 1
ATOM 2044 O O . SER A 1 245 ? 4.178 4.386 19.328 1.00 64.31 245 SER A O 1
ATOM 2046 N N . ALA A 1 246 ? 5.701 5.775 18.452 1.00 65.38 246 ALA A N 1
ATOM 2047 C CA . ALA A 1 246 ? 5.776 6.661 19.616 1.00 65.38 246 ALA A CA 1
ATOM 2048 C C . ALA A 1 246 ? 4.683 7.748 19.629 1.00 65.38 246 ALA A C 1
ATOM 2050 O O . ALA A 1 246 ? 4.358 8.279 20.689 1.00 65.38 246 ALA A O 1
ATOM 2051 N N . MET A 1 247 ? 4.146 8.111 18.461 1.00 66.19 247 MET A N 1
ATOM 2052 C CA . MET A 1 247 ? 3.169 9.193 18.295 1.00 66.19 247 MET A CA 1
ATOM 2053 C C . MET A 1 247 ? 1.721 8.727 18.422 1.00 66.19 247 MET A C 1
ATOM 2055 O O . MET A 1 247 ? 0.848 9.559 18.669 1.00 66.19 247 MET A O 1
ATOM 2059 N N . ILE A 1 248 ? 1.454 7.433 18.243 1.00 73.06 248 ILE A N 1
ATOM 2060 C CA . ILE A 1 248 ? 0.115 6.880 18.405 1.00 73.06 248 ILE A CA 1
ATOM 2061 C C . ILE A 1 248 ? -0.128 6.455 19.853 1.00 73.06 248 ILE A C 1
ATOM 2063 O O . ILE A 1 248 ? 0.633 5.682 20.434 1.00 73.06 248 ILE A O 1
ATOM 2067 N N . ASP A 1 249 ? -1.205 6.957 20.454 1.00 74.25 249 ASP A N 1
ATOM 2068 C CA . ASP A 1 249 ? -1.606 6.498 21.777 1.00 74.25 249 ASP A CA 1
ATOM 2069 C C . ASP A 1 249 ? -2.184 5.072 21.717 1.00 74.25 249 ASP A C 1
ATOM 2071 O O . ASP A 1 249 ? -2.671 4.598 20.686 1.00 74.25 249 ASP A O 1
ATOM 2075 N N . PHE A 1 250 ? -2.152 4.379 22.854 1.00 75.94 250 PHE A N 1
ATOM 2076 C CA . PHE A 1 250 ? -2.571 2.982 22.939 1.00 75.94 250 PHE A CA 1
ATOM 2077 C C . PHE A 1 250 ? -4.039 2.755 22.544 1.00 75.94 250 PHE A C 1
ATOM 2079 O O . PHE A 1 250 ? -4.352 1.750 21.905 1.00 75.94 250 PHE A O 1
ATOM 2086 N N . LYS A 1 251 ? -4.947 3.677 22.897 1.00 79.06 251 LYS A N 1
ATOM 2087 C CA . LYS A 1 251 ? -6.379 3.551 22.582 1.00 79.06 251 LYS A CA 1
ATOM 2088 C C . LYS A 1 251 ? -6.588 3.612 21.070 1.00 79.06 251 LYS A C 1
ATOM 2090 O O . LYS A 1 251 ? -7.336 2.813 20.512 1.00 79.06 251 LYS A O 1
ATOM 2095 N N . SER A 1 252 ? -5.885 4.522 20.413 1.00 77.06 252 SER A N 1
ATOM 2096 C CA . SER A 1 252 ? -5.931 4.701 18.966 1.00 77.06 252 SER A CA 1
ATOM 2097 C C . SER A 1 252 ? -5.287 3.538 18.215 1.00 77.06 252 SER A C 1
ATOM 2099 O O . SER A 1 252 ? -5.859 3.044 17.243 1.00 77.06 252 SER A O 1
ATOM 2101 N N . TYR A 1 253 ? -4.147 3.037 18.700 1.00 78.81 253 TYR A N 1
ATOM 2102 C CA . TYR A 1 253 ? -3.515 1.838 18.147 1.00 78.81 253 TYR A CA 1
ATOM 2103 C C . TYR A 1 253 ? -4.439 0.618 18.243 1.00 78.81 253 TYR A C 1
ATOM 2105 O O . TYR A 1 253 ? -4.613 -0.102 17.261 1.00 78.81 253 TYR A O 1
ATOM 2113 N N . LYS A 1 254 ? -5.097 0.429 19.396 1.00 81.06 254 LYS A N 1
ATOM 2114 C CA . LYS A 1 254 ? -6.090 -0.632 19.600 1.00 81.06 254 LYS A CA 1
ATOM 2115 C C . LYS A 1 254 ? -7.235 -0.537 18.584 1.00 81.06 254 LYS A C 1
ATOM 2117 O O . LYS A 1 254 ? -7.514 -1.527 17.918 1.00 81.06 254 LYS A O 1
ATOM 2122 N N . LYS A 1 255 ? -7.816 0.653 18.387 1.00 82.81 255 LYS A N 1
ATOM 2123 C CA . LYS A 1 255 ? -8.910 0.879 17.421 1.00 82.81 255 LYS A CA 1
ATOM 2124 C C . LYS A 1 255 ? -8.501 0.535 15.981 1.00 82.81 255 LYS A C 1
ATOM 2126 O O . LYS A 1 255 ? -9.266 -0.072 15.234 1.00 82.81 255 LYS A O 1
ATOM 2131 N N . ILE A 1 256 ? -7.275 0.893 15.587 1.00 83.12 256 ILE A N 1
ATOM 2132 C CA . ILE A 1 256 ? -6.718 0.535 14.273 1.00 83.12 256 ILE A CA 1
ATOM 2133 C C . ILE A 1 256 ? -6.537 -0.981 14.155 1.00 83.12 256 ILE A C 1
ATOM 2135 O O . ILE A 1 256 ? -6.953 -1.568 13.155 1.00 83.12 256 ILE A O 1
ATOM 2139 N N . ALA A 1 257 ? -5.939 -1.611 15.169 1.00 82.50 257 ALA A N 1
ATOM 2140 C CA . ALA A 1 257 ? -5.706 -3.049 15.193 1.00 82.50 257 ALA A CA 1
ATOM 2141 C C . ALA A 1 257 ? -7.023 -3.836 15.103 1.00 82.50 257 ALA A C 1
ATOM 2143 O O . ALA A 1 257 ? -7.115 -4.765 14.301 1.00 82.50 257 ALA A O 1
ATOM 2144 N N . GLU A 1 258 ? -8.051 -3.434 15.852 1.00 81.56 258 GLU A N 1
ATOM 2145 C CA . GLU A 1 258 ? -9.402 -4.005 15.798 1.00 81.56 258 GLU A CA 1
ATOM 2146 C C . GLU A 1 258 ? -9.987 -3.907 14.385 1.00 81.56 258 GLU A C 1
ATOM 2148 O O . GLU A 1 258 ? -10.295 -4.934 13.781 1.00 81.56 258 GLU A O 1
ATOM 2153 N N . ASN A 1 259 ? -10.030 -2.708 13.791 1.00 84.75 259 ASN A N 1
ATOM 2154 C CA . ASN A 1 259 ? -10.595 -2.508 12.449 1.00 84.75 259 ASN A CA 1
ATOM 2155 C C . ASN A 1 259 ? -9.895 -3.335 11.350 1.00 84.75 259 ASN A C 1
ATOM 2157 O O . ASN A 1 259 ? -10.514 -3.764 10.365 1.00 84.75 259 ASN A O 1
ATOM 2161 N N . ILE A 1 260 ? -8.584 -3.520 11.492 1.00 85.19 260 ILE A N 1
ATOM 2162 C CA . ILE A 1 260 ? -7.768 -4.312 10.576 1.00 85.19 260 ILE A CA 1
ATOM 2163 C C . ILE A 1 260 ? -8.079 -5.801 10.713 1.00 85.19 260 ILE A C 1
ATOM 2165 O O . ILE A 1 260 ? -8.264 -6.495 9.712 1.00 85.19 260 ILE A O 1
ATOM 2169 N N . SER A 1 261 ? -8.093 -6.299 11.945 1.00 80.19 261 SER A N 1
ATOM 2170 C CA . SER A 1 261 ? -8.016 -7.734 12.203 1.00 80.19 261 SER A CA 1
ATOM 2171 C C . SER A 1 261 ? -9.378 -8.391 12.419 1.00 80.19 261 SER A C 1
ATOM 2173 O O . SER A 1 261 ? -9.527 -9.575 12.119 1.00 80.19 261 SER A O 1
ATOM 2175 N N . GLU A 1 262 ? -10.405 -7.636 12.813 1.00 79.56 262 GLU A N 1
ATOM 2176 C CA . GLU A 1 262 ? -11.765 -8.140 13.015 1.00 79.56 262 GLU A CA 1
ATOM 2177 C C . GLU A 1 262 ? -12.339 -8.882 11.795 1.00 79.56 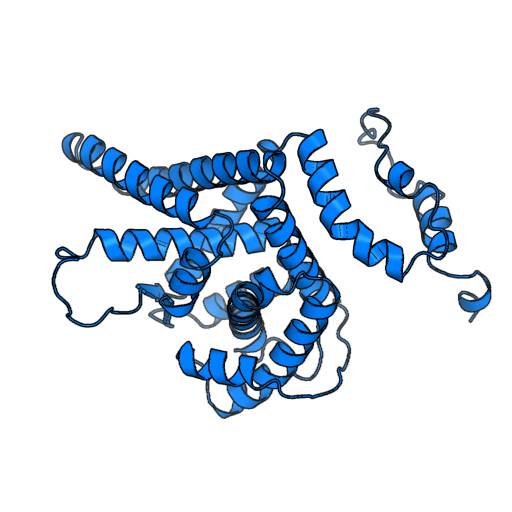262 GLU A C 1
ATOM 2179 O O . GLU A 1 262 ? -12.783 -10.020 11.963 1.00 79.56 262 GLU A O 1
ATOM 2184 N N . PRO A 1 263 ? -12.305 -8.355 10.555 1.00 78.25 263 PRO A N 1
ATOM 2185 C CA . PRO A 1 263 ? -12.880 -9.070 9.412 1.00 78.25 263 PRO A CA 1
ATOM 2186 C C . PRO A 1 263 ? -12.135 -10.366 9.075 1.00 78.25 263 PRO A C 1
ATOM 2188 O O . PRO A 1 263 ? -12.737 -11.320 8.582 1.00 78.25 263 PRO A O 1
ATOM 2191 N N . ILE A 1 264 ? -10.827 -10.406 9.343 1.00 76.88 264 ILE A N 1
ATOM 2192 C CA . ILE A 1 264 ? -9.980 -11.583 9.124 1.00 76.88 264 ILE A CA 1
ATOM 2193 C C . ILE A 1 264 ? -10.347 -12.651 10.152 1.00 76.88 264 ILE A C 1
ATOM 2195 O O . ILE A 1 264 ? -10.670 -13.785 9.797 1.00 76.88 264 ILE A O 1
ATOM 2199 N N . PHE A 1 265 ? -10.383 -12.268 11.426 1.00 73.44 265 PHE A N 1
ATOM 2200 C CA . PHE A 1 265 ? -10.741 -13.168 12.508 1.00 73.44 265 PHE A CA 1
ATOM 2201 C C . PHE A 1 265 ? -12.182 -13.658 12.404 1.00 73.44 265 PHE A C 1
ATOM 2203 O O . PHE A 1 265 ? -12.409 -14.845 12.583 1.00 73.44 265 PHE A O 1
ATOM 2210 N N . ARG A 1 266 ? -13.149 -12.826 12.001 1.00 72.50 266 ARG A N 1
ATOM 2211 C CA . ARG A 1 266 ? -14.541 -13.265 11.786 1.00 72.50 266 ARG A CA 1
ATOM 2212 C C . ARG A 1 266 ? -14.693 -14.339 10.703 1.00 72.50 266 ARG A C 1
ATOM 2214 O O . ARG A 1 266 ? -15.666 -15.088 10.750 1.00 72.50 266 ARG A O 1
ATOM 2221 N N . LYS A 1 267 ? -13.776 -14.418 9.730 1.00 71.25 267 LYS A N 1
ATOM 2222 C CA . LYS A 1 267 ? -13.775 -15.485 8.711 1.00 71.25 267 LYS A CA 1
ATOM 2223 C C . LYS A 1 267 ? -13.144 -16.788 9.214 1.00 71.25 267 LYS A C 1
ATOM 2225 O O . LYS A 1 267 ? -13.510 -17.851 8.723 1.00 71.25 267 LYS A O 1
ATOM 2230 N N . ILE A 1 268 ? -12.197 -16.710 10.150 1.00 66.69 268 ILE A N 1
ATOM 2231 C CA . ILE A 1 268 ? -11.379 -17.854 10.589 1.00 66.69 268 ILE A CA 1
ATOM 2232 C C . ILE A 1 268 ? -11.889 -18.436 11.915 1.00 66.69 268 ILE A C 1
ATOM 2234 O O . ILE A 1 268 ? -11.975 -19.653 12.076 1.00 66.69 268 ILE A O 1
ATOM 2238 N N . LEU A 1 269 ? -12.246 -17.572 12.863 1.00 63.09 269 LEU A N 1
ATOM 2239 C CA . LEU A 1 269 ? -12.726 -17.948 14.185 1.00 63.09 269 LEU A CA 1
ATOM 2240 C C . LEU A 1 269 ? -14.183 -18.398 14.112 1.00 63.09 269 LEU A C 1
ATOM 2242 O O . LEU A 1 269 ? -15.055 -17.712 13.578 1.00 63.09 269 LEU A O 1
ATOM 2246 N N . LYS A 1 270 ? -14.454 -19.563 14.701 1.00 61.47 270 LYS A N 1
ATOM 2247 C CA . LYS A 1 270 ? -15.812 -20.121 14.790 1.00 61.47 270 LYS A CA 1
ATOM 2248 C C . LYS A 1 270 ? -16.627 -19.496 15.923 1.00 61.47 270 LYS A C 1
ATOM 2250 O O . LYS A 1 270 ? -17.854 -19.509 15.860 1.00 61.47 270 LYS A O 1
ATOM 2255 N N . VAL A 1 271 ? -15.957 -18.947 16.936 1.00 58.78 271 VAL A N 1
ATOM 2256 C CA . VAL A 1 271 ? -16.585 -18.275 18.078 1.00 58.78 271 VAL A CA 1
ATOM 2257 C C . VAL A 1 271 ? -16.652 -16.778 17.781 1.00 58.78 271 VAL A C 1
ATOM 2259 O O . VAL A 1 271 ? -15.623 -16.127 17.626 1.00 58.78 271 VAL A O 1
ATOM 2262 N N . LYS A 1 272 ? -17.872 -16.245 17.648 1.00 58.50 272 LYS A N 1
ATOM 2263 C CA . LYS A 1 272 ? -18.111 -14.821 17.354 1.00 58.50 272 LYS A CA 1
ATOM 2264 C C . LYS A 1 272 ? -18.163 -13.952 18.614 1.00 58.50 272 LYS A C 1
ATOM 2266 O O . LYS A 1 272 ? -17.866 -12.763 18.530 1.00 58.50 272 LYS A O 1
ATOM 2271 N N . ASP A 1 273 ? -18.518 -14.545 19.752 1.00 59.81 273 ASP A N 1
ATOM 2272 C CA . ASP A 1 273 ? -18.722 -13.844 21.020 1.00 59.81 273 ASP A CA 1
ATOM 2273 C C . ASP A 1 273 ? -17.419 -13.767 21.830 1.00 59.81 273 ASP A C 1
ATOM 2275 O O . ASP A 1 273 ? -16.663 -14.733 21.905 1.00 59.81 273 ASP A O 1
ATOM 2279 N N . GLY A 1 274 ? -17.149 -12.616 22.454 1.00 57.50 274 GLY A N 1
ATOM 2280 C CA . GLY A 1 274 ? -15.960 -12.416 23.296 1.00 57.50 274 GLY A CA 1
ATOM 2281 C C . GLY A 1 274 ? -14.669 -12.060 22.549 1.00 57.50 274 GLY A C 1
ATOM 2282 O O . GLY A 1 274 ? -13.633 -11.930 23.191 1.00 57.50 274 GLY A O 1
ATOM 2283 N N . PHE A 1 275 ? -14.725 -11.842 21.231 1.00 62.50 275 PHE A N 1
ATOM 2284 C CA . PHE A 1 275 ? -13.597 -11.391 20.404 1.00 62.50 275 PHE A CA 1
ATOM 2285 C C . PHE A 1 275 ? -12.917 -10.116 20.932 1.00 62.50 275 PHE A C 1
ATOM 2287 O O . PHE A 1 275 ? -11.693 -10.009 20.923 1.00 62.50 275 PHE A O 1
ATOM 2294 N N . GLU A 1 276 ? -13.705 -9.182 21.464 1.00 61.50 276 GLU A N 1
ATOM 2295 C CA . GLU A 1 276 ? -13.225 -7.919 22.042 1.00 61.50 276 GLU A CA 1
ATOM 2296 C C . GLU A 1 276 ? -12.206 -8.142 23.177 1.00 61.50 276 GLU A C 1
ATOM 2298 O O . GLU A 1 276 ? -11.289 -7.337 23.362 1.00 61.50 276 GLU A O 1
ATOM 2303 N N . LYS A 1 277 ? -12.288 -9.293 23.865 1.00 63.53 277 LYS A N 1
ATOM 2304 C CA . LYS A 1 277 ? -11.369 -9.683 24.944 1.00 63.53 277 LYS A CA 1
ATOM 2305 C C . LYS A 1 277 ? -9.945 -9.956 24.457 1.00 63.53 277 LYS A C 1
ATOM 2307 O O . LYS A 1 277 ? -9.014 -9.832 25.244 1.00 63.53 277 LYS A O 1
ATOM 2312 N N . ILE A 1 278 ? -9.741 -10.266 23.170 1.00 64.06 278 ILE A N 1
ATOM 2313 C CA . ILE A 1 278 ? -8.396 -10.451 22.585 1.00 64.06 278 ILE A CA 1
ATOM 2314 C C . ILE A 1 278 ? -7.592 -9.140 22.641 1.00 64.06 278 ILE A C 1
ATOM 2316 O O . ILE A 1 278 ? -6.366 -9.161 22.737 1.00 64.06 278 ILE A O 1
ATOM 2320 N N . TYR A 1 279 ? -8.277 -7.994 22.642 1.00 60.06 279 TYR A N 1
ATOM 2321 C CA . TYR A 1 279 ? -7.662 -6.668 22.709 1.00 60.06 279 TYR A CA 1
ATOM 2322 C C . TYR A 1 279 ? -7.660 -6.077 24.125 1.00 60.06 279 TYR A C 1
ATOM 2324 O O . TYR A 1 279 ? -7.277 -4.918 24.323 1.00 60.06 279 TYR A O 1
ATOM 2332 N N . GLU A 1 280 ? -8.125 -6.820 25.131 1.00 61.97 280 GLU A N 1
ATOM 2333 C CA . GLU A 1 280 ? -8.067 -6.419 26.537 1.00 61.97 280 GLU A CA 1
ATOM 2334 C C . GLU A 1 280 ? -6.691 -6.755 27.117 1.00 61.97 280 GLU A C 1
ATOM 2336 O O . GLU A 1 280 ? -6.478 -7.751 27.805 1.00 61.97 280 GLU A O 1
ATOM 2341 N N . PHE A 1 281 ? -5.714 -5.891 26.851 1.00 56.34 281 PHE A N 1
ATOM 2342 C CA . PHE A 1 281 ? -4.420 -5.981 27.517 1.00 56.34 281 PHE A CA 1
ATOM 2343 C C . PHE A 1 281 ? -4.548 -5.417 28.934 1.00 56.34 281 PHE A C 1
ATOM 2345 O O . PHE A 1 281 ? -4.935 -4.264 29.115 1.00 56.34 281 PHE A O 1
ATOM 2352 N N . SER A 1 282 ? -4.192 -6.213 29.946 1.00 47.53 282 SER A N 1
ATOM 2353 C CA . SER A 1 282 ? -4.428 -5.907 31.370 1.00 47.53 282 SER A CA 1
ATOM 2354 C C . SER A 1 282 ? -3.691 -4.678 31.940 1.00 47.53 282 SER A C 1
ATOM 2356 O O . SER A 1 282 ? -3.658 -4.503 33.156 1.00 47.53 282 SER A O 1
ATOM 2358 N N . GLY A 1 283 ? -3.060 -3.830 31.117 1.00 41.97 283 GLY A N 1
ATOM 2359 C CA . GLY A 1 283 ? -2.318 -2.629 31.536 1.00 41.97 283 GLY A CA 1
ATOM 2360 C C . GLY A 1 283 ? -1.091 -2.904 32.419 1.00 41.97 283 GLY A C 1
ATOM 2361 O O . GLY A 1 283 ? -0.244 -2.030 32.609 1.00 41.97 283 GLY A O 1
ATOM 2362 N N . LYS A 1 284 ? -0.944 -4.128 32.935 1.00 44.78 284 LYS A N 1
ATOM 2363 C CA . LYS A 1 284 ? 0.251 -4.607 33.612 1.00 44.78 284 LYS A CA 1
ATOM 2364 C C . LYS A 1 284 ? 1.344 -4.710 32.559 1.00 44.78 284 LYS A C 1
ATOM 2366 O O . LYS A 1 284 ? 1.232 -5.501 31.626 1.00 44.78 284 LYS A O 1
ATOM 2371 N N . LYS A 1 285 ? 2.389 -3.887 32.706 1.00 41.66 285 LYS A N 1
ATOM 2372 C CA . LYS A 1 285 ? 3.644 -4.025 31.957 1.00 41.66 285 LYS A CA 1
ATOM 2373 C C . LYS A 1 285 ? 4.010 -5.504 31.948 1.00 41.66 285 LYS A C 1
ATOM 2375 O O . LYS A 1 285 ? 4.254 -6.048 33.022 1.00 41.66 285 LYS A O 1
ATOM 2380 N N . ILE A 1 286 ? 4.019 -6.135 30.773 1.00 44.12 286 ILE A N 1
ATOM 2381 C CA . ILE A 1 286 ? 4.573 -7.480 30.614 1.00 44.12 286 ILE A CA 1
ATOM 2382 C C . ILE A 1 286 ? 6.021 -7.367 31.104 1.00 44.12 286 ILE A C 1
ATOM 2384 O O . ILE A 1 286 ? 6.783 -6.588 30.523 1.00 44.12 286 ILE A O 1
ATOM 2388 N N . PRO A 1 287 ? 6.395 -8.018 32.219 1.00 40.84 287 PRO A N 1
ATOM 2389 C CA . PRO A 1 287 ? 7.750 -7.917 32.733 1.00 40.84 287 PRO A CA 1
ATOM 2390 C C . PRO A 1 287 ? 8.733 -8.339 31.640 1.00 40.84 287 PRO A C 1
ATOM 2392 O O . PRO A 1 287 ? 8.517 -9.349 30.975 1.00 40.84 287 PRO A O 1
ATOM 2395 N N . SER A 1 288 ? 9.841 -7.615 31.474 1.00 43.56 288 SER A N 1
ATOM 2396 C CA . SER A 1 288 ? 10.920 -7.983 30.536 1.00 43.56 288 SER A CA 1
ATOM 2397 C C . SER A 1 288 ? 11.544 -9.360 30.828 1.00 43.56 288 SER A C 1
ATOM 2399 O O . SER A 1 288 ? 12.367 -9.852 30.062 1.00 43.56 288 SER A O 1
ATOM 2401 N N . THR A 1 289 ? 11.149 -9.981 31.940 1.00 43.81 289 THR A N 1
ATOM 2402 C CA . THR A 1 289 ? 11.524 -11.315 32.403 1.00 43.81 289 THR A CA 1
ATOM 2403 C C . THR A 1 289 ? 10.548 -12.420 31.988 1.00 43.81 289 THR A C 1
ATOM 2405 O O . THR A 1 289 ? 10.840 -13.590 32.248 1.00 43.81 289 THR A O 1
ATOM 2408 N N . VAL A 1 290 ? 9.420 -12.102 31.337 1.00 41.12 290 VAL A N 1
ATOM 2409 C CA . VAL A 1 290 ? 8.516 -13.119 30.778 1.00 41.12 290 VAL A CA 1
ATOM 2410 C C . VAL A 1 290 ? 9.242 -13.816 29.634 1.00 41.12 290 VAL A C 1
ATOM 2412 O O . VAL A 1 290 ? 9.401 -13.285 28.536 1.00 41.12 290 VAL A O 1
ATOM 2415 N N . ARG A 1 291 ? 9.735 -15.026 29.908 1.00 42.03 291 ARG A N 1
ATOM 2416 C CA . ARG A 1 291 ? 10.232 -15.927 28.869 1.00 42.03 291 ARG A CA 1
ATOM 2417 C C . ARG A 1 291 ? 9.076 -16.201 27.908 1.00 42.03 291 ARG A C 1
ATOM 2419 O O . ARG A 1 291 ? 7.955 -16.407 28.355 1.00 42.03 291 ARG A O 1
ATOM 2426 N N . THR A 1 292 ? 9.362 -16.297 26.611 1.00 45.38 292 THR A N 1
ATOM 2427 C CA . THR A 1 292 ? 8.440 -16.633 25.499 1.00 45.38 292 THR A CA 1
ATOM 2428 C C . THR A 1 292 ? 7.713 -17.990 25.626 1.00 45.38 292 THR A C 1
ATOM 2430 O O . THR A 1 292 ? 7.161 -18.497 24.657 1.00 45.38 292 THR A O 1
ATOM 2433 N N . LYS A 1 293 ? 7.710 -18.596 26.817 1.00 39.88 293 LYS A N 1
ATOM 2434 C CA . LYS A 1 293 ? 7.115 -19.883 27.178 1.00 39.88 293 LYS A CA 1
ATOM 2435 C C . LYS A 1 293 ? 5.894 -19.742 28.101 1.00 39.88 293 LYS A C 1
ATOM 2437 O O . LYS A 1 293 ? 5.624 -20.673 28.853 1.00 39.88 293 LYS A O 1
ATOM 2442 N N . ASP A 1 294 ? 5.152 -18.634 28.069 1.00 42.56 294 ASP A N 1
ATOM 2443 C CA . ASP A 1 294 ? 3.798 -18.650 28.643 1.00 42.56 294 ASP A CA 1
ATOM 2444 C C . ASP A 1 294 ? 2.893 -19.488 27.726 1.00 42.56 294 ASP A C 1
ATOM 2446 O O . ASP A 1 294 ? 2.314 -19.023 26.745 1.00 42.56 294 ASP A O 1
ATOM 2450 N N . SER A 1 295 ? 2.863 -20.785 28.032 1.00 48.62 295 SER A N 1
ATOM 2451 C CA . SER A 1 295 ? 2.322 -21.892 27.240 1.00 48.62 295 SER A CA 1
ATOM 2452 C C . SER A 1 295 ? 0.815 -21.855 26.997 1.00 48.62 295 SER A C 1
ATOM 2454 O O . SER A 1 295 ? 0.328 -22.683 26.237 1.00 48.62 295 SER A O 1
ATOM 2456 N N . ASN A 1 296 ? 0.071 -20.920 27.592 1.00 42.78 296 ASN A N 1
ATOM 2457 C CA . ASN A 1 296 ? -1.394 -20.934 27.531 1.00 42.78 296 ASN A CA 1
ATOM 2458 C C . ASN A 1 296 ? -2.004 -19.870 26.614 1.00 42.78 296 ASN A C 1
ATOM 2460 O O . ASN A 1 296 ? -3.099 -20.090 26.108 1.00 42.78 296 ASN A O 1
ATOM 2464 N N . VAL A 1 297 ? -1.305 -18.766 26.323 1.00 45.47 297 VAL A N 1
ATOM 2465 C CA . VAL A 1 297 ? -1.857 -17.708 25.452 1.00 45.47 297 VAL A CA 1
ATOM 2466 C C . VAL A 1 297 ? -1.947 -18.179 23.997 1.00 45.47 297 VAL A C 1
ATOM 2468 O O . VAL A 1 297 ? -2.893 -17.836 23.292 1.00 45.47 297 VAL A O 1
ATOM 2471 N N . SER A 1 298 ? -0.999 -19.011 23.542 1.00 49.00 298 SER A N 1
ATOM 2472 C CA . SER A 1 298 ? -1.053 -19.552 22.179 1.00 49.00 298 SER A CA 1
ATOM 2473 C C . SER A 1 298 ? -2.036 -20.713 22.038 1.00 49.00 298 SER A C 1
ATOM 2475 O O . SER A 1 298 ? -2.640 -20.840 20.980 1.00 49.00 298 SER A O 1
ATOM 2477 N N . LEU A 1 299 ? -2.240 -21.535 23.075 1.00 41.56 299 LEU A N 1
ATOM 2478 C CA . LEU A 1 299 ? -3.102 -22.720 22.991 1.00 41.56 299 LEU A CA 1
ATOM 2479 C C . LEU A 1 299 ? -4.577 -22.349 22.860 1.00 41.56 299 LEU A C 1
ATOM 2481 O O . LEU A 1 299 ? -5.244 -22.872 21.978 1.00 41.56 299 LEU A O 1
ATOM 2485 N N . GLU A 1 300 ? -5.068 -21.404 23.658 1.00 45.84 300 GLU A N 1
ATOM 2486 C CA . GLU A 1 300 ? -6.471 -20.976 23.599 1.00 45.84 300 GLU A CA 1
ATOM 2487 C C . GLU A 1 300 ? -6.777 -20.237 22.280 1.00 45.84 300 GLU A C 1
ATOM 2489 O O . GLU A 1 300 ? -7.827 -20.427 21.666 1.00 45.84 300 GLU A O 1
ATOM 2494 N N . PHE A 1 301 ? -5.819 -19.456 21.767 1.00 47.53 301 PHE A N 1
ATOM 2495 C CA . PHE A 1 301 ? -5.906 -18.831 20.444 1.00 47.53 301 PHE A CA 1
ATOM 2496 C C . PHE A 1 301 ? -5.897 -19.872 19.309 1.00 47.53 301 PHE A C 1
ATOM 2498 O O . PHE A 1 301 ? -6.720 -19.796 18.398 1.00 47.53 301 PHE A O 1
ATOM 2505 N N . ILE A 1 302 ? -5.024 -20.884 19.381 1.00 47.06 302 ILE A N 1
ATOM 2506 C CA . ILE A 1 302 ? -4.964 -21.990 18.412 1.00 47.06 302 ILE A CA 1
ATOM 2507 C C . ILE A 1 302 ? -6.234 -22.850 18.471 1.00 47.06 302 ILE A C 1
ATOM 2509 O O . ILE A 1 302 ? -6.750 -23.219 17.422 1.00 47.06 302 ILE A O 1
ATOM 2513 N N . GLU A 1 303 ? -6.778 -23.135 19.654 1.00 50.72 303 GLU A N 1
ATOM 2514 C CA . GLU A 1 303 ? -8.014 -23.914 19.832 1.00 50.72 303 GLU A CA 1
ATOM 2515 C C . GLU A 1 303 ? -9.250 -23.191 19.276 1.00 50.72 303 GLU A C 1
ATOM 2517 O O . GLU A 1 303 ? -10.160 -23.833 18.746 1.00 50.72 303 GLU A O 1
ATOM 2522 N N . ASN A 1 304 ? -9.260 -21.856 19.323 1.00 52.56 304 ASN A N 1
ATOM 2523 C CA . ASN A 1 304 ? -10.296 -21.039 18.688 1.00 52.56 304 ASN A CA 1
ATOM 2524 C C . ASN A 1 304 ? -10.170 -20.980 17.149 1.00 52.56 304 ASN A C 1
ATOM 2526 O O . ASN A 1 304 ? -11.168 -20.731 16.464 1.00 52.56 304 ASN A O 1
ATOM 2530 N N . ILE A 1 305 ? -8.974 -21.236 16.600 1.00 48.78 305 ILE A N 1
ATOM 2531 C CA . ILE A 1 305 ? -8.684 -21.245 15.153 1.00 48.78 305 ILE A CA 1
ATOM 2532 C C . ILE A 1 305 ? -8.835 -22.651 14.546 1.00 48.78 305 ILE A C 1
ATOM 2534 O O . ILE A 1 305 ? -9.359 -22.794 13.442 1.00 48.78 305 ILE A O 1
ATOM 2538 N N . VAL A 1 306 ? -8.417 -23.706 15.252 1.00 43.09 306 VAL A N 1
ATOM 2539 C CA . VAL A 1 306 ? -8.315 -25.076 14.731 1.00 43.09 306 VAL A CA 1
ATOM 2540 C C . VAL A 1 306 ? -9.083 -26.041 15.636 1.00 43.09 306 VAL A C 1
ATOM 2542 O O . VAL A 1 306 ? -8.828 -26.141 16.835 1.00 43.09 306 VAL A O 1
ATOM 2545 N N . LYS A 1 307 ? -10.012 -26.828 15.071 1.00 45.50 307 LYS A N 1
ATOM 2546 C CA . LYS A 1 307 ? -10.602 -27.950 15.821 1.00 45.50 307 LYS A CA 1
ATOM 2547 C C . LYS A 1 307 ? -9.475 -28.941 16.136 1.00 45.50 307 LYS A C 1
ATOM 2549 O O . LYS A 1 307 ? -8.850 -29.439 15.207 1.00 45.50 307 LYS A O 1
ATOM 2554 N N . ARG A 1 308 ? -9.315 -29.346 17.404 1.00 38.97 308 ARG A N 1
ATOM 2555 C CA . ARG A 1 308 ? -8.398 -30.428 17.852 1.00 38.97 308 ARG A CA 1
ATOM 2556 C C . ARG A 1 308 ? -8.425 -31.718 17.001 1.00 38.97 308 ARG A C 1
ATOM 2558 O O . ARG A 1 308 ? -7.503 -32.513 17.101 1.00 38.97 308 ARG A O 1
ATOM 2565 N N . LYS A 1 309 ? -9.452 -31.949 16.170 1.00 41.75 309 LYS A N 1
ATOM 2566 C CA . LYS A 1 309 ? -9.528 -33.099 15.251 1.00 41.75 309 LYS A CA 1
ATOM 2567 C C . LYS A 1 309 ? -8.614 -33.009 14.017 1.00 41.75 309 LYS A C 1
ATOM 2569 O O . LYS A 1 309 ? -8.421 -34.036 13.387 1.00 41.75 309 LYS A O 1
ATOM 2574 N N . GLU A 1 310 ? -8.063 -31.842 13.683 1.00 43.84 310 GLU A N 1
ATOM 2575 C CA . GLU A 1 310 ? -7.185 -31.653 12.507 1.00 43.84 310 GLU A CA 1
ATOM 2576 C C . GLU A 1 310 ? -5.691 -31.517 12.868 1.00 43.84 310 GLU A C 1
ATOM 2578 O O . GLU A 1 310 ? -4.852 -31.487 11.978 1.00 43.84 310 GLU A O 1
ATOM 2583 N N . ILE A 1 311 ? -5.342 -31.462 14.162 1.00 42.19 311 ILE A N 1
ATOM 2584 C CA . ILE A 1 311 ? -3.948 -31.326 14.642 1.00 42.19 311 ILE A CA 1
ATOM 2585 C C . ILE A 1 311 ? -3.287 -32.693 14.911 1.00 42.19 311 ILE A C 1
ATOM 2587 O O . ILE A 1 311 ? -2.076 -32.771 15.087 1.00 42.19 311 ILE A O 1
ATOM 2591 N N . ASN A 1 312 ? -4.054 -33.785 14.880 1.00 31.36 312 ASN A N 1
ATOM 2592 C CA . ASN A 1 312 ? -3.502 -35.137 14.948 1.00 31.36 312 ASN A CA 1
ATOM 2593 C C . ASN A 1 312 ? -3.316 -35.697 13.530 1.00 31.36 312 ASN A C 1
ATOM 2595 O O . ASN A 1 312 ? -4.203 -36.387 13.021 1.00 31.36 312 ASN A O 1
ATOM 2599 N N . LEU A 1 313 ? -2.170 -35.387 12.920 1.00 35.09 313 LEU A N 1
ATOM 2600 C CA . LEU A 1 313 ? -1.558 -36.176 11.849 1.00 35.09 313 LEU A CA 1
ATOM 2601 C C . LEU A 1 313 ? -0.217 -36.719 12.336 1.00 35.09 313 LEU A C 1
ATOM 2603 O O . LEU A 1 313 ? 0.577 -35.904 12.860 1.00 35.09 313 LEU A O 1
#